Protein AF-G9MSU2-F1 (afdb_monomer)

Structure (mmCIF, N/CA/C/O backbone):
data_AF-G9MSU2-F1
#
_entry.id   AF-G9MSU2-F1
#
loop_
_atom_site.group_PDB
_atom_site.id
_atom_site.type_symbol
_atom_site.label_atom_id
_atom_site.label_alt_id
_atom_site.label_comp_id
_atom_site.label_asym_id
_atom_site.label_entity_id
_atom_site.label_seq_id
_atom_site.pdbx_PDB_ins_code
_atom_site.Cartn_x
_atom_site.Cartn_y
_atom_site.Cartn_z
_atom_site.occupancy
_atom_site.B_iso_or_equiv
_atom_site.auth_seq_id
_atom_site.auth_comp_id
_atom_site.auth_asym_id
_atom_site.auth_atom_id
_atom_site.pdbx_PDB_model_num
ATOM 1 N N . MET A 1 1 ? 0.524 -16.581 2.558 1.00 93.88 1 MET A N 1
ATOM 2 C CA . MET A 1 1 ? 0.307 -15.277 3.235 1.00 93.88 1 MET A CA 1
ATOM 3 C C . MET A 1 1 ? 0.057 -15.500 4.721 1.00 93.88 1 MET A C 1
ATOM 5 O O . MET A 1 1 ? -0.684 -16.411 5.063 1.00 93.88 1 MET A O 1
ATOM 9 N N . ARG A 1 2 ? 0.624 -14.668 5.600 1.00 96.62 2 ARG A N 1
ATOM 10 C CA . ARG A 1 2 ? 0.337 -14.683 7.043 1.00 96.62 2 ARG A CA 1
ATOM 11 C C . ARG A 1 2 ? -0.657 -13.582 7.403 1.00 96.62 2 ARG A C 1
ATOM 13 O O . ARG A 1 2 ? -0.527 -12.469 6.903 1.00 96.62 2 ARG A O 1
ATOM 20 N N . LEU A 1 3 ? -1.630 -13.883 8.259 1.00 97.94 3 LEU A N 1
ATOM 21 C CA . LEU A 1 3 ? -2.615 -12.918 8.754 1.00 97.94 3 LEU A CA 1
ATOM 22 C C . LEU A 1 3 ? -2.608 -12.861 10.277 1.00 97.94 3 LEU A C 1
ATOM 24 O O . LEU A 1 3 ? -2.359 -13.854 10.964 1.00 97.94 3 LEU A O 1
ATOM 28 N N . LEU A 1 4 ? -2.937 -11.687 10.798 1.00 97.56 4 LEU A N 1
ATOM 29 C CA . LEU A 1 4 ? -3.090 -11.410 12.213 1.00 97.56 4 LEU A CA 1
ATOM 30 C C . LEU A 1 4 ? -4.569 -11.459 12.605 1.00 97.56 4 LEU A C 1
ATOM 32 O O . LEU A 1 4 ? -5.415 -10.846 11.960 1.00 97.56 4 LEU A O 1
ATOM 36 N N . HIS A 1 5 ? -4.892 -12.146 13.696 1.00 97.69 5 HIS A N 1
ATOM 37 C CA . HIS A 1 5 ? -6.257 -12.189 14.203 1.00 97.69 5 HIS A CA 1
ATOM 38 C C . HIS A 1 5 ? -6.655 -10.827 14.802 1.00 97.69 5 HIS A C 1
ATOM 40 O O . HIS A 1 5 ? -5.945 -10.246 15.629 1.00 97.69 5 HIS A O 1
ATOM 46 N N . ALA A 1 6 ? -7.831 -10.320 14.430 1.00 97.38 6 ALA A N 1
ATOM 47 C CA . ALA A 1 6 ? -8.325 -9.009 14.840 1.00 97.38 6 ALA A CA 1
ATOM 48 C C . ALA A 1 6 ? -8.529 -8.904 16.367 1.00 97.38 6 ALA A C 1
ATOM 50 O O . ALA A 1 6 ? -8.045 -7.967 16.991 1.00 97.38 6 ALA A O 1
ATOM 51 N N . THR A 1 7 ? -9.095 -9.915 17.034 1.00 95.19 7 THR A N 1
ATOM 52 C CA . THR A 1 7 ? -9.328 -9.889 18.496 1.00 95.19 7 THR A CA 1
ATOM 53 C C . THR A 1 7 ? -8.291 -10.644 19.329 1.00 95.19 7 THR A C 1
ATOM 55 O O . THR A 1 7 ? -8.003 -10.237 20.452 1.00 95.19 7 THR A O 1
ATOM 58 N N . LYS A 1 8 ? -7.692 -11.717 18.801 1.00 94.25 8 LYS A N 1
ATOM 59 C CA . LYS A 1 8 ? -6.743 -12.566 19.546 1.00 94.25 8 LYS A CA 1
ATOM 60 C C . LYS A 1 8 ? -5.290 -12.192 19.257 1.00 94.25 8 LYS A C 1
ATOM 62 O O . LYS A 1 8 ? -4.968 -11.701 18.176 1.00 94.25 8 LYS A O 1
ATOM 67 N N . TRP A 1 9 ? -4.39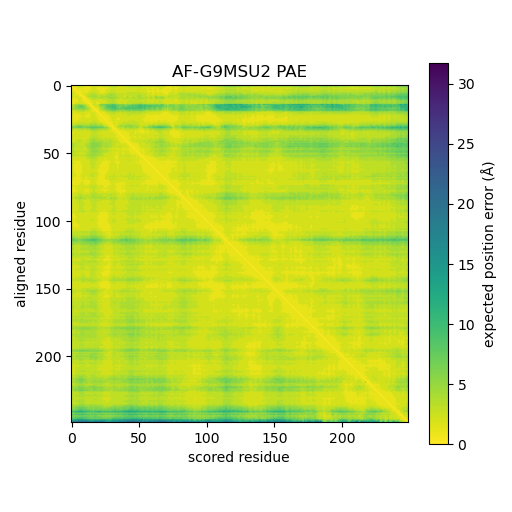3 -12.459 20.206 1.00 90.25 9 TRP A N 1
ATOM 68 C CA . TRP A 1 9 ? -2.945 -12.306 20.018 1.00 90.25 9 TRP A CA 1
ATOM 69 C C . TRP A 1 9 ? -2.359 -13.518 19.278 1.00 90.25 9 TRP A C 1
ATOM 71 O O . TRP A 1 9 ? -1.647 -14.338 19.850 1.00 90.25 9 TRP A O 1
ATOM 81 N N . HIS A 1 10 ? -2.749 -13.684 18.015 1.00 92.38 10 HIS A N 1
ATOM 82 C CA . HIS A 1 10 ? -2.465 -14.882 17.226 1.00 92.38 10 HIS A CA 1
ATOM 83 C C . HIS A 1 10 ? -2.285 -14.540 15.746 1.00 92.38 10 HIS A C 1
ATOM 85 O O . HIS A 1 10 ? -3.056 -13.749 15.205 1.00 92.38 10 HIS A O 1
ATOM 91 N N . MET A 1 11 ? -1.315 -15.178 15.092 1.00 95.62 11 MET A N 1
ATOM 92 C CA . MET A 1 11 ? -1.106 -15.125 13.643 1.00 95.62 11 MET A CA 1
ATOM 93 C C . MET A 1 11 ? -1.259 -16.523 13.044 1.00 95.62 11 MET A C 1
ATOM 95 O O . MET A 1 11 ? -0.917 -17.503 13.703 1.00 95.62 11 MET A O 1
ATOM 99 N N . ALA A 1 12 ? -1.748 -16.608 11.810 1.00 96.25 12 ALA A N 1
ATOM 100 C CA . ALA A 1 12 ? -1.865 -17.860 11.066 1.00 96.25 12 ALA A CA 1
ATOM 101 C C . ALA A 1 12 ? -1.337 -17.708 9.639 1.00 96.25 12 ALA A C 1
ATOM 103 O O . ALA A 1 12 ? -1.509 -16.655 9.020 1.00 96.25 12 ALA A O 1
ATOM 104 N N . ASP A 1 13 ? -0.731 -18.774 9.122 1.00 95.69 13 ASP A N 1
ATOM 105 C CA . ASP A 1 13 ? -0.289 -18.879 7.735 1.00 95.69 13 ASP A CA 1
ATOM 106 C C . ASP A 1 13 ? -1.365 -19.559 6.876 1.00 95.69 13 ASP A C 1
ATOM 108 O O . ASP A 1 13 ? -1.897 -20.613 7.222 1.00 95.69 13 ASP A O 1
ATOM 112 N N . PHE A 1 14 ? -1.651 -18.957 5.725 1.00 94.75 14 PHE A N 1
ATOM 113 C CA . PHE A 1 14 ? -2.580 -19.445 4.711 1.00 94.75 14 PHE A CA 1
ATOM 114 C C . PHE A 1 14 ? -1.805 -19.667 3.411 1.00 94.75 14 PHE A C 1
ATOM 116 O O . PHE A 1 14 ? -1.221 -18.733 2.851 1.00 94.75 14 PHE A O 1
ATOM 123 N N . LEU A 1 15 ? -1.741 -20.925 2.968 1.00 88.00 15 LEU A N 1
ATOM 124 C CA . LEU A 1 15 ? -0.830 -21.373 1.905 1.00 88.00 15 LEU A CA 1
ATOM 125 C C . LEU A 1 15 ? -1.350 -21.108 0.485 1.00 88.00 15 LEU A C 1
ATOM 127 O O . LEU A 1 15 ? -0.568 -21.139 -0.460 1.00 88.00 15 LEU A O 1
ATOM 131 N N . SER A 1 16 ? -2.647 -20.849 0.320 1.00 87.06 16 SER A N 1
ATOM 132 C CA . SER A 1 16 ? -3.253 -20.536 -0.976 1.00 87.06 16 SER A CA 1
ATOM 133 C C . SER A 1 16 ? -4.410 -19.552 -0.838 1.00 87.06 16 SER A C 1
ATOM 135 O O . SER A 1 16 ? -4.975 -19.378 0.246 1.00 87.06 16 SER A O 1
ATOM 137 N N . ASP A 1 17 ? -4.774 -18.922 -1.955 1.00 81.62 17 ASP A N 1
ATOM 138 C CA . ASP A 1 17 ? -5.901 -17.988 -2.015 1.00 81.62 17 ASP A CA 1
ATOM 139 C C . ASP A 1 17 ? -7.232 -18.689 -1.655 1.00 81.62 17 ASP A C 1
ATOM 141 O O . ASP A 1 17 ? -8.057 -18.098 -0.967 1.00 81.62 17 ASP A O 1
ATOM 145 N N . ASP A 1 18 ? -7.402 -19.974 -2.000 1.00 86.31 18 ASP A N 1
ATOM 146 C CA . ASP A 1 18 ? -8.634 -20.749 -1.742 1.00 86.31 18 ASP A CA 1
ATOM 147 C C . ASP A 1 18 ? -8.930 -20.988 -0.254 1.00 86.31 18 ASP A C 1
ATOM 149 O O . ASP A 1 18 ? -10.083 -21.157 0.140 1.00 86.31 18 ASP A O 1
ATOM 153 N N . VAL A 1 19 ? -7.889 -21.033 0.581 1.00 92.25 19 VAL A N 1
ATOM 154 C CA . VAL A 1 19 ? -8.021 -21.237 2.034 1.00 92.25 19 VAL A CA 1
ATOM 155 C C . VAL A 1 19 ? -7.856 -19.940 2.820 1.00 92.25 19 VAL A C 1
ATOM 157 O O . VAL A 1 19 ? -7.9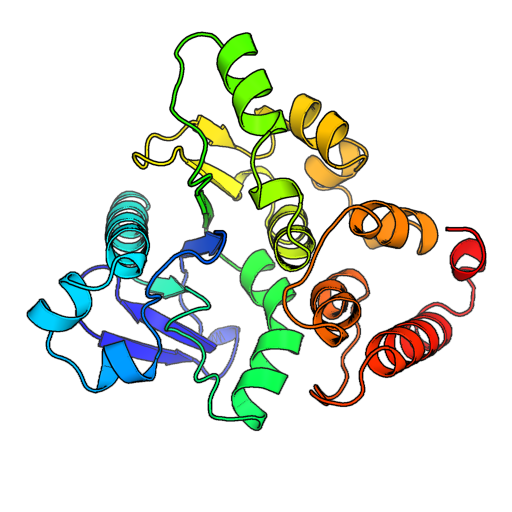63 -19.946 4.046 1.00 92.25 19 VAL A O 1
ATOM 160 N N . THR A 1 20 ? -7.568 -18.832 2.135 1.00 95.19 20 THR A N 1
ATOM 161 C CA . THR A 1 20 ? -7.378 -17.530 2.768 1.00 95.19 20 THR A CA 1
ATOM 162 C C . THR A 1 20 ? -8.749 -16.945 3.140 1.00 95.19 20 THR A C 1
ATOM 164 O O . THR A 1 20 ? -9.587 -16.748 2.259 1.00 95.19 20 THR A O 1
ATOM 167 N N . PRO A 1 21 ? -9.015 -16.656 4.428 1.00 97.38 21 PRO A N 1
ATOM 168 C CA . PRO A 1 21 ? -10.281 -16.068 4.861 1.00 97.38 21 PRO A CA 1
ATOM 169 C C . PRO A 1 21 ? -10.401 -14.622 4.372 1.00 97.38 21 PRO A C 1
ATOM 171 O O . PRO A 1 21 ? -9.421 -14.028 3.944 1.00 97.38 21 PRO A O 1
ATOM 174 N N . GLN A 1 22 ? -11.577 -14.004 4.491 1.00 97.88 22 GLN A N 1
ATOM 175 C CA . GLN A 1 22 ? -11.679 -12.557 4.283 1.00 97.88 22 GLN A CA 1
ATOM 176 C C . GLN A 1 22 ? -10.847 -11.799 5.329 1.00 97.88 22 GLN A C 1
ATOM 178 O O . GLN A 1 22 ? -10.867 -12.132 6.516 1.00 97.88 22 GLN A O 1
ATOM 183 N N . TYR A 1 23 ? -10.133 -10.765 4.884 1.00 98.69 23 TYR A N 1
ATOM 184 C CA . TYR A 1 23 ? -9.265 -9.949 5.731 1.00 98.69 23 TYR A CA 1
ATOM 185 C C . TYR A 1 23 ? -9.334 -8.468 5.364 1.00 98.69 23 TYR A C 1
ATOM 187 O O . TYR A 1 23 ? -9.590 -8.105 4.211 1.00 98.69 23 TYR A O 1
ATOM 195 N N . ALA A 1 24 ? -9.065 -7.615 6.352 1.00 98.81 24 ALA A N 1
ATOM 196 C CA . ALA A 1 24 ? -8.723 -6.217 6.118 1.00 98.81 24 ALA A CA 1
ATOM 197 C C . ALA A 1 24 ? -7.221 -6.093 5.837 1.00 98.81 24 ALA A C 1
ATOM 199 O O . ALA A 1 24 ? -6.419 -6.849 6.385 1.00 98.81 24 ALA A O 1
ATOM 200 N N . ILE A 1 25 ? -6.821 -5.132 5.014 1.00 98.81 25 ILE A N 1
ATOM 201 C CA . ILE A 1 25 ? -5.411 -4.841 4.748 1.00 98.81 25 ILE A CA 1
ATOM 202 C C . ILE A 1 25 ? -5.084 -3.398 5.131 1.00 98.81 25 ILE A C 1
ATOM 204 O O . ILE A 1 25 ? -5.838 -2.482 4.805 1.00 98.81 25 ILE A O 1
ATOM 208 N N . LEU A 1 26 ? -3.974 -3.191 5.844 1.00 98.75 26 LEU A N 1
ATOM 209 C CA . LEU A 1 26 ? -3.529 -1.863 6.265 1.00 98.75 26 LEU A CA 1
ATOM 210 C C . LEU A 1 26 ? -2.518 -1.287 5.274 1.00 98.75 26 LEU A C 1
ATOM 212 O O . LEU A 1 26 ? -1.386 -1.761 5.202 1.00 98.75 26 LEU A O 1
ATOM 216 N N . SER A 1 27 ? -2.887 -0.189 4.620 1.00 98.56 27 SER A N 1
ATOM 217 C CA . SER A 1 27 ? -1.958 0.653 3.869 1.00 98.56 27 SER A CA 1
ATOM 218 C C . SER A 1 27 ? -1.575 1.875 4.700 1.00 98.56 27 SER A C 1
ATOM 220 O O . SER A 1 27 ? -2.424 2.596 5.233 1.00 98.56 27 SER A O 1
ATOM 222 N N . HIS A 1 28 ? -0.276 2.114 4.845 1.00 97.44 28 HIS A N 1
ATOM 223 C CA . HIS A 1 28 ? 0.234 3.175 5.704 1.00 97.44 28 HIS A CA 1
ATOM 224 C C . HIS A 1 28 ? 1.679 3.530 5.344 1.00 97.44 28 HIS A C 1
ATOM 226 O O . HIS A 1 28 ? 2.371 2.793 4.644 1.00 97.44 28 HIS A O 1
ATOM 232 N N . THR A 1 29 ? 2.185 4.645 5.870 1.00 96.00 29 THR A N 1
ATOM 233 C CA . THR A 1 29 ? 3.616 4.960 5.767 1.00 96.00 29 THR A CA 1
ATOM 234 C C . THR A 1 29 ? 4.355 4.573 7.034 1.00 96.00 29 THR A C 1
ATOM 236 O O . THR A 1 29 ? 3.904 4.911 8.129 1.00 96.00 29 THR A O 1
ATOM 239 N N . TRP A 1 30 ? 5.498 3.900 6.893 1.00 93.06 30 TRP A N 1
ATOM 240 C CA . TRP A 1 30 ? 6.327 3.545 8.042 1.00 93.06 30 TRP A CA 1
ATOM 241 C C . TRP A 1 30 ? 6.798 4.804 8.781 1.00 93.06 30 TRP A C 1
ATOM 243 O O . TRP A 1 30 ? 7.213 5.794 8.163 1.00 93.06 30 TRP A O 1
ATOM 253 N N . GLY A 1 31 ? 6.703 4.745 10.103 1.00 89.81 31 GLY A N 1
ATOM 254 C CA . GLY A 1 31 ? 7.099 5.777 11.045 1.00 89.81 31 GLY A CA 1
ATOM 255 C C . GLY A 1 31 ? 8.213 5.290 11.964 1.00 89.81 31 GLY A C 1
ATOM 256 O O . GLY A 1 31 ? 9.075 4.502 11.574 1.00 89.81 31 GLY A O 1
ATOM 257 N N . LEU A 1 32 ? 8.212 5.806 13.190 1.00 87.94 32 LEU A N 1
ATOM 258 C CA . LEU A 1 32 ? 9.175 5.418 14.212 1.00 87.94 32 LEU A CA 1
ATOM 259 C C . LEU A 1 32 ? 8.756 4.099 14.863 1.00 87.94 32 LEU A C 1
ATOM 261 O O . LEU A 1 32 ? 7.578 3.898 15.145 1.00 87.94 32 LEU A O 1
ATOM 265 N N . ASP A 1 33 ? 9.745 3.247 15.130 1.00 93.12 33 ASP A N 1
ATOM 266 C CA . ASP A 1 33 ? 9.613 2.031 15.938 1.00 93.12 33 ASP A CA 1
ATOM 267 C C . ASP A 1 33 ? 8.441 1.122 15.518 1.00 93.12 33 ASP A C 1
ATOM 269 O O . ASP A 1 33 ? 7.466 0.904 16.242 1.00 93.12 33 ASP A O 1
ATOM 273 N N . GLU A 1 34 ? 8.531 0.620 14.284 1.00 95.62 34 GLU A N 1
ATOM 274 C CA . GLU A 1 34 ? 7.567 -0.321 13.719 1.00 95.62 34 GLU A CA 1
ATOM 275 C C . GLU A 1 34 ? 7.566 -1.661 14.451 1.00 95.62 34 GLU A C 1
ATOM 277 O O . GLU A 1 34 ? 8.612 -2.165 14.856 1.00 95.62 34 GLU A O 1
ATOM 282 N N . VAL A 1 35 ? 6.384 -2.268 14.571 1.00 96.75 35 VAL A N 1
ATOM 283 C CA . VAL A 1 35 ? 6.252 -3.635 15.083 1.00 96.75 35 VAL A CA 1
ATOM 284 C C . VAL A 1 35 ? 6.584 -4.614 13.967 1.00 96.75 35 VAL A C 1
ATOM 286 O O . VAL A 1 35 ? 5.862 -4.700 12.975 1.00 96.75 35 VAL A O 1
ATOM 289 N N . THR A 1 36 ? 7.677 -5.349 14.132 1.00 96.94 36 THR A N 1
ATOM 290 C CA . THR A 1 36 ? 8.099 -6.394 13.198 1.00 96.94 36 THR A CA 1
ATOM 291 C C . THR A 1 36 ? 7.423 -7.734 13.495 1.00 96.94 36 THR A C 1
ATOM 293 O O . THR A 1 36 ? 6.816 -7.927 14.551 1.00 96.94 36 THR A O 1
ATOM 296 N N . TYR A 1 37 ? 7.560 -8.698 12.581 1.00 96.44 37 TYR A N 1
ATOM 297 C CA . TYR A 1 37 ? 7.150 -10.085 12.826 1.00 96.44 37 TYR A CA 1
ATOM 298 C C . TYR A 1 37 ? 7.817 -10.666 14.088 1.00 96.44 37 TYR A C 1
ATOM 300 O O . TYR A 1 37 ? 7.151 -11.258 14.938 1.00 96.44 37 TYR A O 1
ATOM 308 N N . HIS A 1 38 ? 9.121 -10.422 14.257 1.00 96.12 38 HIS A N 1
ATOM 309 C CA . HIS A 1 38 ? 9.883 -10.893 15.417 1.00 96.12 38 HIS A CA 1
ATOM 310 C C . HIS A 1 38 ? 9.445 -10.222 16.716 1.00 96.12 38 HIS A C 1
ATOM 312 O O . HIS A 1 38 ? 9.331 -10.909 17.730 1.00 96.12 38 HIS A O 1
ATOM 318 N N . ASP A 1 39 ? 9.143 -8.920 16.690 1.00 95.69 39 ASP A N 1
ATOM 319 C CA . ASP A 1 39 ? 8.576 -8.229 17.855 1.00 95.69 39 ASP A CA 1
ATOM 320 C C . ASP A 1 39 ? 7.261 -8.890 18.275 1.00 95.69 39 ASP A C 1
ATOM 322 O O . ASP A 1 39 ? 7.087 -9.247 19.436 1.00 95.69 39 ASP A O 1
ATOM 326 N N . TRP A 1 40 ? 6.355 -9.120 17.319 1.00 93.88 40 TRP A N 1
ATOM 327 C CA . TRP A 1 40 ? 5.059 -9.737 17.598 1.00 93.88 40 TRP A CA 1
ATOM 328 C C . TRP A 1 40 ? 5.189 -11.141 18.195 1.00 93.88 40 TRP A C 1
ATOM 330 O O . TRP A 1 40 ? 4.389 -11.540 19.046 1.00 93.88 40 TRP A O 1
ATOM 340 N N . ARG A 1 41 ? 6.186 -11.910 17.736 1.00 93.31 41 ARG A N 1
ATOM 341 C CA . ARG A 1 41 ? 6.355 -13.303 18.145 1.00 93.31 41 ARG A CA 1
ATOM 342 C C . ARG A 1 41 ? 7.086 -13.470 19.471 1.00 93.31 41 ARG A C 1
ATOM 344 O O . ARG A 1 41 ? 6.768 -14.421 20.191 1.00 93.31 41 ARG A O 1
ATOM 351 N N . ASN A 1 42 ? 8.041 -12.590 19.764 1.00 94.38 42 ASN A N 1
ATOM 352 C CA . ASN A 1 42 ? 8.992 -12.767 20.862 1.00 94.38 42 ASN A CA 1
ATOM 353 C C . ASN A 1 42 ? 8.735 -11.839 22.055 1.00 94.38 42 ASN A C 1
ATOM 355 O O . ASN A 1 42 ? 9.207 -12.136 23.151 1.00 94.38 42 ASN A O 1
ATOM 359 N N . LEU A 1 43 ? 8.004 -10.738 21.870 1.00 93.81 43 LEU A N 1
ATOM 360 C CA . LEU A 1 43 ? 7.707 -9.790 22.940 1.00 93.81 43 LEU A CA 1
ATOM 361 C C . LEU A 1 43 ? 6.331 -10.041 23.564 1.00 93.81 43 LEU A C 1
ATOM 363 O O . LEU A 1 43 ? 5.425 -10.611 22.948 1.00 93.81 43 LEU A O 1
ATOM 367 N N . SER A 1 44 ? 6.161 -9.583 24.806 1.00 93.12 44 SER A N 1
ATOM 368 C CA . SER A 1 44 ? 4.848 -9.577 25.446 1.00 93.12 44 SER A CA 1
ATOM 369 C C . SER A 1 44 ? 3.940 -8.517 24.813 1.00 93.12 44 SER A C 1
ATOM 371 O O . SER A 1 44 ? 4.409 -7.538 24.228 1.00 93.12 44 SER A O 1
ATOM 373 N N . PHE A 1 45 ? 2.621 -8.663 24.978 1.00 90.56 45 PHE A N 1
ATOM 374 C CA . PHE A 1 45 ? 1.666 -7.640 24.534 1.00 90.56 45 PHE A CA 1
ATOM 375 C C . PHE A 1 45 ? 2.003 -6.249 25.091 1.00 90.56 45 PHE A C 1
ATOM 377 O O . PHE A 1 45 ? 1.917 -5.254 24.371 1.00 90.56 45 PHE A O 1
ATOM 384 N N . SER A 1 46 ? 2.404 -6.187 26.364 1.00 93.38 46 SER A N 1
ATOM 385 C CA . SER A 1 46 ? 2.767 -4.943 27.041 1.00 93.38 46 SER A CA 1
ATOM 386 C C . SER A 1 46 ? 3.962 -4.263 26.378 1.00 93.38 46 SER A C 1
ATOM 388 O O . SER A 1 46 ? 3.916 -3.055 26.170 1.00 93.38 46 SER A O 1
ATOM 390 N N . ASP A 1 47 ? 4.980 -5.030 25.984 1.00 94.56 47 ASP A N 1
ATOM 391 C CA . ASP A 1 47 ? 6.186 -4.498 25.341 1.00 94.56 47 ASP A CA 1
ATOM 392 C C . ASP A 1 47 ? 5.903 -4.043 23.906 1.00 94.56 47 ASP A C 1
ATOM 394 O O . ASP A 1 47 ? 6.290 -2.943 23.515 1.00 94.56 47 ASP A O 1
ATOM 398 N N . VAL A 1 48 ? 5.154 -4.836 23.127 1.00 93.06 48 VAL A N 1
ATOM 399 C CA . VAL A 1 48 ? 4.764 -4.443 21.761 1.00 93.06 48 VAL A CA 1
ATOM 400 C C . VAL A 1 48 ? 3.926 -3.167 21.778 1.00 93.06 48 VAL A C 1
ATOM 402 O O . VAL A 1 48 ? 4.075 -2.323 20.898 1.00 93.06 48 VAL A O 1
ATOM 405 N N . LYS A 1 49 ? 3.070 -2.982 22.789 1.00 93.75 49 LYS A N 1
ATOM 406 C CA . LYS A 1 49 ? 2.241 -1.778 22.942 1.00 93.75 49 LYS A CA 1
ATOM 407 C C . LYS A 1 49 ? 3.055 -0.502 23.197 1.00 93.75 49 LYS A C 1
ATOM 409 O O . LYS A 1 49 ? 2.549 0.580 22.912 1.00 93.75 49 LYS A O 1
ATOM 414 N N . LEU A 1 50 ? 4.288 -0.608 23.698 1.00 94.69 50 LEU A N 1
ATOM 415 C CA . LEU A 1 50 ? 5.178 0.546 23.877 1.00 94.69 50 LEU A CA 1
ATOM 416 C C . LEU A 1 50 ? 5.754 1.055 22.551 1.00 94.69 50 LEU A C 1
ATOM 418 O O . LEU A 1 50 ? 6.144 2.219 22.468 1.00 94.69 50 LEU A O 1
ATOM 422 N N . LYS A 1 51 ? 5.782 0.213 21.512 1.00 96.19 51 LYS A N 1
ATOM 423 C CA . LYS A 1 51 ? 6.291 0.588 20.192 1.00 96.19 51 LYS A CA 1
ATOM 424 C C . LYS A 1 51 ? 5.315 1.527 19.491 1.00 96.19 51 LYS A C 1
ATOM 426 O O . LYS A 1 51 ? 4.121 1.232 19.385 1.00 96.19 51 LYS A O 1
ATOM 431 N N . ALA A 1 52 ? 5.815 2.636 18.950 1.00 92.56 52 ALA A N 1
ATOM 432 C CA . ALA A 1 52 ? 4.965 3.663 18.341 1.00 92.56 52 ALA A CA 1
ATOM 433 C C . ALA A 1 52 ? 4.152 3.132 17.140 1.00 92.56 52 ALA A C 1
ATOM 435 O O . ALA A 1 52 ? 2.982 3.489 16.974 1.00 92.56 52 ALA A O 1
ATOM 436 N N . GLY A 1 53 ? 4.715 2.206 16.353 1.00 93.81 53 GLY A N 1
ATOM 437 C CA . GLY A 1 53 ? 4.012 1.554 15.245 1.00 93.81 53 GLY A CA 1
ATOM 438 C C . GLY A 1 53 ? 2.856 0.633 15.663 1.00 93.81 53 GLY A C 1
ATOM 439 O O . GLY A 1 53 ? 2.046 0.256 14.817 1.00 93.81 53 GLY A O 1
ATOM 440 N N . CYS A 1 54 ? 2.725 0.282 16.947 1.00 95.44 54 CYS A N 1
ATOM 441 C CA . CYS A 1 54 ? 1.668 -0.615 17.423 1.00 95.44 54 CYS A CA 1
ATOM 442 C C . CYS A 1 54 ? 0.276 0.029 17.354 1.00 95.44 54 CYS A C 1
ATOM 444 O O . CYS A 1 54 ? -0.704 -0.650 17.042 1.00 95.44 54 CYS A O 1
ATOM 446 N N . ALA A 1 55 ? 0.179 1.347 17.567 1.00 94.44 55 ALA A N 1
ATOM 447 C CA . ALA A 1 55 ? -1.098 2.059 17.636 1.00 94.44 55 ALA A CA 1
ATOM 448 C C . ALA A 1 55 ? -1.965 1.860 16.377 1.00 94.44 55 ALA A C 1
ATOM 450 O O . ALA A 1 55 ? -3.141 1.517 16.482 1.00 94.44 55 ALA A O 1
ATOM 451 N N . LYS A 1 56 ? -1.375 1.984 15.182 1.00 95.25 56 LYS A N 1
ATOM 452 C CA . LYS A 1 56 ? -2.078 1.743 13.907 1.00 95.25 56 LYS A CA 1
ATOM 453 C C . LYS A 1 56 ? -2.461 0.275 13.698 1.00 95.25 56 LYS A C 1
ATOM 455 O O . LYS A 1 56 ? -3.492 0.012 13.094 1.00 95.25 56 LYS A O 1
ATOM 460 N N . ILE A 1 57 ? -1.684 -0.683 14.211 1.00 96.75 57 ILE A N 1
ATOM 461 C CA . ILE A 1 57 ? -2.036 -2.107 14.110 1.00 96.75 57 ILE A CA 1
ATOM 462 C C . ILE A 1 57 ? -3.262 -2.385 14.979 1.00 96.75 57 ILE A C 1
ATOM 464 O O . ILE A 1 57 ? -4.206 -3.021 14.521 1.00 96.75 57 ILE A O 1
ATOM 468 N N . LEU A 1 58 ? -3.278 -1.883 16.218 1.00 96.69 58 LEU A N 1
ATOM 469 C CA . LEU A 1 58 ? -4.417 -2.054 17.123 1.00 96.69 58 LEU A CA 1
ATOM 470 C C . LEU A 1 58 ? -5.682 -1.388 16.580 1.00 96.69 58 LEU A C 1
ATOM 472 O O . LEU A 1 58 ? -6.738 -2.013 16.585 1.00 96.69 58 LEU A O 1
ATOM 476 N N . ALA A 1 59 ? -5.568 -0.172 16.054 1.00 97.31 59 ALA A N 1
ATOM 477 C CA . ALA A 1 59 ? -6.705 0.529 15.476 1.00 97.31 59 ALA A CA 1
ATOM 478 C C . ALA A 1 59 ? -7.203 -0.123 14.169 1.00 97.31 59 ALA A C 1
ATOM 480 O O . ALA A 1 59 ? -8.411 -0.227 13.970 1.00 97.31 59 ALA A O 1
ATOM 481 N N . CYS A 1 60 ? -6.310 -0.676 13.335 1.00 98.12 60 CYS A N 1
ATOM 482 C CA . CYS A 1 60 ? -6.699 -1.486 12.173 1.00 98.12 60 CYS A CA 1
ATOM 483 C C . CYS A 1 60 ? -7.462 -2.745 12.593 1.00 98.12 60 CYS A C 1
ATOM 485 O O . CYS A 1 60 ? -8.509 -3.053 12.031 1.00 98.12 60 CYS A O 1
ATOM 487 N N . ARG A 1 61 ? -6.977 -3.449 13.623 1.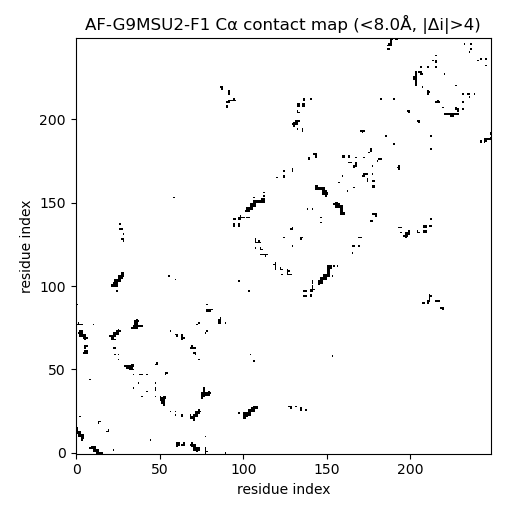00 98.06 61 ARG A N 1
ATOM 488 C CA . ARG A 1 61 ? -7.662 -4.618 14.190 1.00 98.06 61 ARG A CA 1
ATOM 489 C C . ARG A 1 61 ? -9.044 -4.257 14.724 1.00 98.06 61 ARG A C 1
ATOM 491 O O . ARG A 1 61 ? -9.997 -4.977 14.458 1.00 98.06 61 ARG A O 1
ATOM 498 N N . GLU A 1 62 ? -9.162 -3.147 15.446 1.00 98.25 62 GLU A N 1
ATOM 499 C CA . GLU A 1 62 ? -10.444 -2.661 15.960 1.00 98.25 62 GLU A CA 1
ATOM 500 C C . GLU A 1 62 ? -11.413 -2.308 14.824 1.00 98.25 62 GLU A C 1
ATOM 502 O O . GLU A 1 62 ? -12.582 -2.696 14.861 1.00 98.25 62 GLU A O 1
ATOM 507 N N . GLN A 1 63 ? -10.925 -1.628 13.783 1.00 98.56 63 GLN A N 1
ATOM 508 C CA . GLN A 1 63 ? -11.733 -1.306 12.613 1.00 98.56 63 GLN A CA 1
ATOM 509 C C . GLN A 1 63 ? -12.162 -2.565 11.850 1.00 98.56 63 GLN A C 1
ATOM 511 O O . GLN A 1 63 ? -13.325 -2.669 11.479 1.00 98.56 63 GLN A O 1
ATOM 516 N N . ALA A 1 64 ? -11.279 -3.551 11.687 1.00 98.44 64 ALA A N 1
ATOM 517 C CA . ALA A 1 64 ? -11.620 -4.825 11.059 1.00 98.44 64 ALA A CA 1
ATOM 518 C C . ALA A 1 64 ? -12.745 -5.556 11.810 1.00 98.44 64 ALA A C 1
ATOM 520 O O . ALA A 1 64 ? -13.664 -6.062 11.175 1.00 98.44 64 ALA A O 1
ATOM 521 N N . VAL A 1 65 ? -12.742 -5.535 13.151 1.00 98.56 65 VAL A N 1
ATOM 522 C CA . VAL A 1 65 ? -13.854 -6.083 13.950 1.00 98.56 65 VAL A CA 1
ATOM 523 C C . VAL A 1 65 ? -15.162 -5.342 13.665 1.00 98.56 65 VAL A C 1
ATOM 525 O O . VAL A 1 65 ? -16.197 -5.989 13.508 1.00 98.56 65 VAL A O 1
ATOM 528 N N . ARG A 1 66 ? -15.132 -4.003 13.566 1.00 98.31 66 ARG A N 1
ATOM 529 C CA . ARG A 1 66 ? -16.316 -3.203 13.194 1.00 98.31 66 ARG A CA 1
ATOM 530 C C . ARG A 1 66 ? -16.831 -3.534 11.793 1.00 98.31 66 ARG A C 1
ATOM 532 O O . ARG A 1 66 ? -18.039 -3.510 11.581 1.00 98.31 66 ARG A O 1
ATOM 539 N N . ASP A 1 67 ? -15.930 -3.884 10.882 1.00 98.00 67 ASP A N 1
ATOM 540 C CA . ASP A 1 67 ? -16.248 -4.284 9.510 1.00 98.00 67 ASP A CA 1
ATOM 541 C C . ASP A 1 67 ? -16.660 -5.772 9.402 1.00 98.00 67 ASP A C 1
ATOM 543 O O . ASP A 1 67 ? -16.929 -6.261 8.307 1.00 98.00 67 ASP A O 1
ATOM 547 N N . GLY A 1 68 ? -16.727 -6.506 10.523 1.00 98.31 68 GLY A N 1
ATOM 548 C CA . GLY A 1 68 ? -17.121 -7.919 10.559 1.00 98.31 68 GLY A CA 1
ATOM 549 C C . GLY A 1 68 ? -16.023 -8.898 10.129 1.00 98.31 68 GLY A C 1
ATOM 550 O O . GLY A 1 68 ? -16.327 -10.024 9.741 1.00 98.31 68 GLY A O 1
ATOM 551 N N . LEU A 1 69 ? -14.755 -8.486 10.186 1.00 98.56 69 LEU A N 1
ATOM 552 C CA . LEU A 1 69 ? -13.598 -9.260 9.737 1.00 98.56 69 LEU A CA 1
ATOM 553 C C . LEU A 1 69 ? -12.777 -9.782 10.922 1.00 98.56 69 LEU A C 1
ATOM 555 O O . LEU A 1 69 ? -12.457 -9.060 11.868 1.00 98.56 69 LEU A O 1
ATOM 559 N N . GLU A 1 70 ? -12.380 -11.051 10.848 1.00 98.31 70 GLU A N 1
ATOM 560 C CA . GLU A 1 70 ? -11.584 -11.704 11.897 1.00 98.31 70 GLU A CA 1
ATOM 561 C C . GLU A 1 70 ? -10.074 -11.580 11.688 1.00 98.31 70 GLU A C 1
ATOM 563 O O . GLU A 1 70 ? -9.304 -11.811 12.625 1.00 98.31 70 GLU A O 1
ATOM 568 N N . TRP A 1 71 ? -9.648 -11.203 10.483 1.00 98.62 71 TRP A N 1
ATOM 569 C CA . TRP A 1 71 ? -8.252 -11.213 10.068 1.00 98.62 71 TRP A CA 1
ATOM 570 C C . TRP A 1 71 ? -7.824 -9.868 9.496 1.00 98.62 71 TRP A C 1
ATOM 572 O O . TRP A 1 71 ? -8.580 -9.205 8.784 1.00 98.62 71 TRP A O 1
ATOM 582 N N . VAL A 1 72 ? -6.586 -9.485 9.792 1.00 98.56 72 VAL A N 1
ATOM 583 C CA . VAL A 1 72 ? -5.932 -8.307 9.231 1.00 98.56 72 VAL A CA 1
ATOM 584 C C . VAL A 1 72 ? -4.563 -8.666 8.675 1.00 98.56 72 VAL A C 1
ATOM 586 O O . VAL A 1 72 ? -3.868 -9.530 9.212 1.00 98.56 72 VAL A O 1
ATOM 589 N N . TRP A 1 73 ? 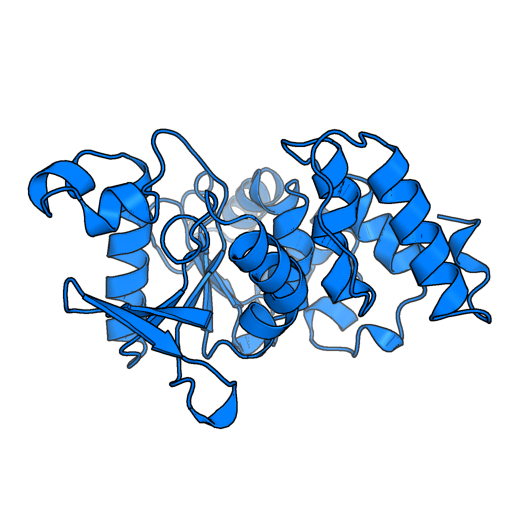-4.155 -7.971 7.623 1.00 98.56 73 TRP A N 1
ATOM 590 C CA . TRP A 1 73 ? -2.802 -8.023 7.091 1.00 98.56 73 TRP A CA 1
ATOM 591 C C . TRP A 1 73 ? -2.114 -6.672 7.274 1.00 98.56 73 TRP A C 1
ATOM 593 O O . TRP A 1 73 ? -2.670 -5.626 6.936 1.00 98.56 73 TRP A O 1
ATOM 603 N N . VAL A 1 74 ? -0.887 -6.704 7.793 1.00 98.00 74 VAL A N 1
ATOM 604 C CA . VAL A 1 74 ? -0.021 -5.531 7.953 1.00 98.00 74 VAL A CA 1
ATOM 605 C C . VAL A 1 74 ? 1.402 -5.919 7.569 1.00 98.00 74 VAL A C 1
ATOM 607 O O . VAL A 1 74 ? 1.983 -6.803 8.196 1.00 98.00 74 VAL A O 1
ATOM 610 N N . ASP A 1 75 ? 1.991 -5.250 6.580 1.00 96.38 75 ASP A N 1
ATOM 611 C CA . ASP A 1 75 ? 3.298 -5.609 6.007 1.00 96.38 75 ASP A CA 1
ATOM 612 C C . ASP A 1 75 ? 4.445 -5.619 7.038 1.00 96.38 75 ASP A C 1
ATOM 614 O O . ASP A 1 75 ? 5.437 -6.334 6.879 1.00 96.38 75 ASP A O 1
ATOM 618 N N . THR A 1 76 ? 4.344 -4.812 8.098 1.00 96.12 76 THR A N 1
ATOM 619 C CA . THR A 1 76 ? 5.379 -4.697 9.130 1.00 96.12 76 THR A CA 1
ATOM 620 C C . THR A 1 76 ? 5.500 -5.951 9.982 1.00 96.12 76 THR A C 1
ATOM 622 O O . THR A 1 76 ? 6.625 -6.393 10.221 1.00 96.12 76 THR A O 1
ATOM 625 N N . CYS A 1 77 ? 4.378 -6.570 10.358 1.00 96.50 77 CYS A N 1
ATOM 626 C CA . CYS A 1 77 ? 4.359 -7.727 11.252 1.00 96.50 77 CYS A CA 1
ATOM 627 C C . CYS A 1 77 ? 3.889 -9.040 10.606 1.00 96.50 77 CYS A C 1
ATOM 629 O O . CYS A 1 77 ? 4.147 -10.104 11.162 1.00 96.50 77 CYS A O 1
ATOM 631 N N . CYS A 1 78 ? 3.243 -8.996 9.438 1.00 97.69 78 CYS A N 1
ATOM 632 C CA . CYS A 1 78 ? 2.794 -10.191 8.714 1.00 97.69 78 CYS A CA 1
ATOM 633 C C . CYS A 1 78 ? 3.845 -10.743 7.740 1.00 97.69 78 CYS A C 1
ATOM 635 O O . CYS A 1 78 ? 3.649 -11.828 7.210 1.00 97.69 78 CYS A O 1
ATOM 637 N N . ILE A 1 79 ? 4.949 -10.028 7.506 1.00 97.06 79 ILE A N 1
ATOM 638 C CA . ILE A 1 79 ? 6.066 -10.505 6.682 1.00 97.06 79 ILE A CA 1
ATOM 639 C C . ILE A 1 79 ? 7.293 -10.676 7.578 1.00 97.06 79 ILE A C 1
ATOM 641 O O . ILE A 1 79 ? 7.754 -9.713 8.201 1.00 97.06 79 ILE A O 1
ATOM 645 N N . ASP A 1 80 ? 7.869 -11.874 7.600 1.00 95.88 80 ASP A N 1
ATOM 646 C CA . ASP A 1 80 ? 9.209 -12.088 8.134 1.00 95.88 80 ASP A CA 1
ATOM 647 C C . ASP A 1 80 ? 10.254 -11.558 7.148 1.00 95.88 80 ASP A C 1
ATOM 649 O O . ASP A 1 80 ? 10.780 -12.262 6.286 1.00 95.88 80 ASP A O 1
ATOM 653 N N . LYS A 1 81 ? 10.591 -10.280 7.313 1.00 92.94 81 LYS A N 1
ATOM 654 C CA . LYS A 1 81 ? 11.595 -9.587 6.495 1.00 92.94 81 LYS A CA 1
ATOM 655 C C . LYS A 1 81 ? 13.021 -10.127 6.688 1.00 92.94 81 LYS A C 1
ATOM 657 O O . LYS A 1 81 ? 13.910 -9.714 5.946 1.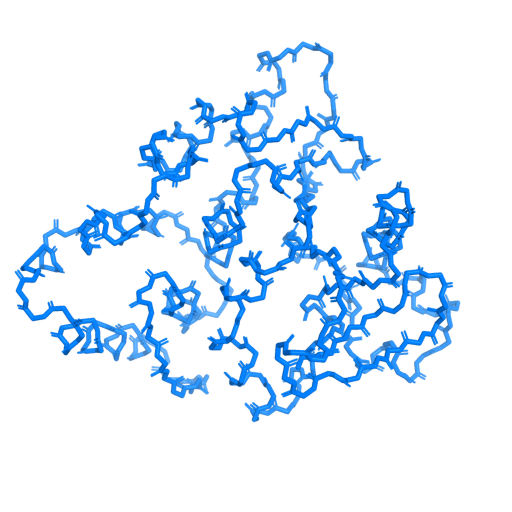00 92.94 81 LYS A O 1
ATOM 662 N N . SER A 1 82 ? 13.258 -11.015 7.662 1.00 93.06 82 SER A N 1
ATOM 663 C CA . SER A 1 82 ? 14.548 -11.702 7.829 1.00 93.06 82 SER A CA 1
ATOM 664 C C . SER A 1 82 ? 14.690 -12.932 6.925 1.00 93.06 82 SER A C 1
ATOM 666 O O . SER A 1 82 ? 15.810 -13.328 6.603 1.00 93.06 82 SER A O 1
ATOM 668 N N . SER A 1 83 ? 13.570 -13.494 6.457 1.00 94.50 83 SER A N 1
ATOM 669 C CA . SER A 1 83 ? 13.539 -14.592 5.495 1.00 94.50 83 SER A CA 1
ATOM 670 C C . SER A 1 83 ? 13.516 -14.034 4.073 1.00 94.50 83 SER A C 1
ATOM 672 O O . SER A 1 83 ? 12.515 -13.485 3.616 1.00 94.50 83 SER A O 1
ATOM 674 N N . SER A 1 84 ? 14.622 -14.180 3.338 1.00 91.88 84 SER A N 1
ATOM 675 C CA . SER A 1 84 ? 14.713 -13.708 1.947 1.00 91.88 84 SER A CA 1
ATOM 676 C C . SER A 1 84 ? 13.702 -14.395 1.024 1.00 91.88 84 SER A C 1
ATOM 678 O O . SER A 1 84 ? 13.173 -13.756 0.113 1.00 91.88 84 SER A O 1
ATOM 680 N N . ALA A 1 85 ? 13.406 -15.673 1.282 1.00 93.44 85 ALA A N 1
ATOM 681 C CA . ALA A 1 85 ? 12.393 -16.431 0.558 1.00 93.44 85 ALA A CA 1
ATOM 682 C C . ALA A 1 85 ? 10.990 -15.851 0.799 1.00 93.44 85 ALA A C 1
ATOM 684 O O . ALA A 1 85 ? 10.297 -15.527 -0.164 1.00 93.44 85 ALA A O 1
ATOM 685 N N . GLU A 1 86 ? 10.613 -15.636 2.065 1.00 94.50 86 GLU A N 1
ATOM 686 C CA . GLU A 1 86 ? 9.302 -15.070 2.412 1.00 94.50 86 GLU A CA 1
ATOM 687 C C . GLU A 1 86 ? 9.160 -13.634 1.895 1.00 94.50 86 GLU A C 1
ATOM 689 O O . GLU A 1 86 ? 8.137 -13.285 1.312 1.00 94.50 86 GLU A O 1
ATOM 694 N N . LEU A 1 87 ? 10.201 -12.809 2.031 1.00 94.25 87 LEU A N 1
ATOM 695 C CA . LEU A 1 87 ? 10.199 -11.437 1.525 1.00 94.25 87 LEU A CA 1
ATOM 696 C C . LEU A 1 87 ? 10.009 -11.384 0.001 1.00 94.25 87 LEU A C 1
ATOM 698 O O . LEU A 1 87 ? 9.253 -10.551 -0.499 1.00 94.25 87 LEU A O 1
ATOM 702 N N . THR A 1 88 ? 10.670 -12.284 -0.732 1.00 95.00 88 THR A N 1
ATOM 703 C CA . THR A 1 88 ? 10.542 -12.390 -2.194 1.00 95.00 88 THR A CA 1
ATOM 704 C C . THR A 1 88 ? 9.132 -12.820 -2.597 1.00 95.00 88 THR A C 1
ATOM 706 O O . THR A 1 88 ? 8.546 -12.225 -3.503 1.00 95.00 88 THR A O 1
ATOM 709 N N . GLU A 1 89 ? 8.568 -13.830 -1.930 1.00 94.56 89 GLU A N 1
ATOM 710 C CA . GLU A 1 89 ? 7.191 -14.276 -2.175 1.00 94.56 89 GLU A CA 1
ATOM 711 C C . GLU A 1 89 ? 6.183 -13.161 -1.869 1.00 94.56 89 GLU A C 1
ATOM 713 O O . GLU A 1 89 ? 5.265 -12.913 -2.658 1.00 94.56 89 GLU A O 1
ATOM 718 N N . ALA A 1 90 ? 6.386 -12.457 -0.752 1.00 95.38 90 ALA A N 1
ATOM 719 C CA . ALA A 1 90 ? 5.509 -11.393 -0.306 1.00 95.38 90 ALA A CA 1
ATOM 720 C C . ALA A 1 90 ? 5.478 -10.229 -1.290 1.00 95.38 90 ALA A C 1
ATOM 722 O O . ALA A 1 90 ? 4.401 -9.854 -1.741 1.00 95.38 90 ALA A O 1
ATOM 723 N N . ILE A 1 91 ? 6.637 -9.702 -1.688 1.00 95.81 91 ILE A N 1
ATOM 724 C CA . ILE A 1 91 ? 6.710 -8.570 -2.620 1.00 95.81 91 ILE A CA 1
ATOM 725 C C . ILE A 1 91 ? 6.074 -8.916 -3.979 1.00 95.81 91 ILE A C 1
ATOM 727 O O . ILE A 1 91 ? 5.305 -8.109 -4.499 1.00 95.81 91 ILE A O 1
ATOM 731 N N . ASN A 1 92 ? 6.312 -10.119 -4.522 1.00 96.88 92 ASN A N 1
ATOM 732 C CA . ASN A 1 92 ? 5.654 -10.566 -5.762 1.00 96.88 92 ASN A CA 1
ATOM 733 C 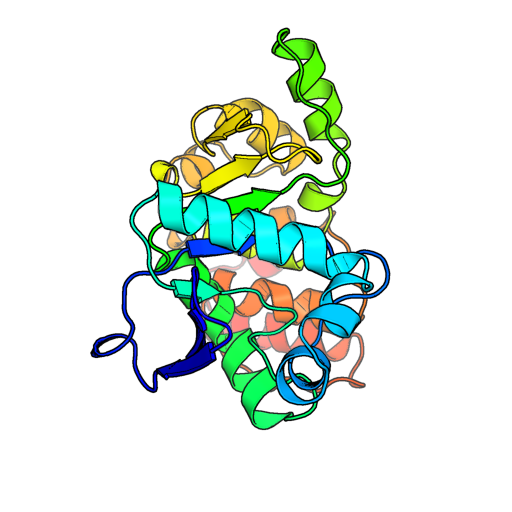C . ASN A 1 92 ? 4.131 -10.752 -5.594 1.00 96.88 92 ASN A C 1
ATOM 735 O O . ASN A 1 92 ? 3.383 -10.692 -6.565 1.00 96.88 92 ASN A O 1
ATOM 739 N N . SER A 1 93 ? 3.646 -10.964 -4.367 1.00 95.94 93 SER A N 1
ATOM 740 C CA . SER A 1 93 ? 2.226 -11.210 -4.085 1.00 95.94 93 SER A CA 1
ATOM 741 C C . SER A 1 93 ? 1.455 -9.990 -3.575 1.00 95.94 93 SER A C 1
ATOM 743 O O . SER A 1 93 ? 0.223 -10.025 -3.583 1.00 95.94 93 SER A O 1
ATOM 745 N N . MET A 1 94 ? 2.131 -8.917 -3.152 1.00 96.31 94 MET A N 1
ATOM 746 C CA . MET A 1 94 ? 1.513 -7.777 -2.459 1.00 96.31 94 MET A CA 1
ATOM 747 C C . MET A 1 94 ? 0.353 -7.162 -3.241 1.00 96.31 94 MET A C 1
ATOM 749 O O . MET A 1 94 ? -0.722 -6.980 -2.676 1.00 96.31 94 MET A O 1
ATOM 753 N N . PHE A 1 95 ? 0.517 -6.905 -4.541 1.00 97.81 95 PHE A N 1
ATOM 754 C CA . PHE A 1 95 ? -0.556 -6.327 -5.357 1.00 97.81 95 PHE A CA 1
ATOM 755 C C . PHE A 1 95 ? -1.815 -7.200 -5.334 1.00 97.81 95 PHE A C 1
ATOM 757 O O . PHE A 1 95 ? -2.921 -6.704 -5.128 1.00 97.81 95 PHE A O 1
ATOM 764 N N . ARG A 1 96 ? -1.653 -8.520 -5.481 1.00 97.06 96 ARG A N 1
ATOM 765 C CA . ARG A 1 96 ? -2.760 -9.479 -5.383 1.00 97.06 96 ARG A CA 1
ATOM 766 C C . ARG A 1 96 ? -3.378 -9.477 -3.985 1.00 97.06 96 ARG A C 1
ATOM 768 O O . ARG A 1 96 ? -4.600 -9.496 -3.879 1.00 97.06 96 ARG A O 1
ATOM 775 N N . TRP A 1 97 ? -2.574 -9.405 -2.926 1.00 97.88 97 TRP A N 1
ATOM 776 C CA . TRP A 1 97 ? -3.086 -9.330 -1.554 1.00 97.88 97 TRP A CA 1
ATOM 777 C C . TRP A 1 97 ? -3.883 -8.045 -1.295 1.00 97.88 97 TRP A C 1
ATOM 779 O O . TRP A 1 97 ? -4.931 -8.100 -0.657 1.00 97.88 97 TRP A O 1
ATOM 789 N N . TYR A 1 98 ? -3.470 -6.903 -1.846 1.00 98.44 98 TYR A N 1
ATOM 790 C CA . TYR A 1 98 ? -4.271 -5.676 -1.794 1.00 98.44 98 TYR A CA 1
ATOM 791 C C . TYR A 1 98 ? -5.552 -5.777 -2.625 1.00 98.44 98 TYR A C 1
ATOM 793 O O . TYR A 1 98 ? -6.614 -5.351 -2.173 1.00 98.44 98 TYR A O 1
ATOM 801 N N . LYS A 1 99 ? -5.480 -6.382 -3.813 1.00 97.69 99 LYS A N 1
ATOM 802 C CA . LYS A 1 99 ? -6.639 -6.598 -4.690 1.00 97.69 99 LYS A CA 1
ATOM 803 C C . LYS A 1 99 ? -7.698 -7.513 -4.061 1.00 97.69 99 LYS A C 1
ATOM 805 O O . LYS A 1 99 ? -8.891 -7.246 -4.199 1.00 97.69 99 LYS A O 1
ATOM 810 N N . ASN A 1 100 ? -7.265 -8.574 -3.379 1.00 97.31 100 ASN A N 1
ATOM 811 C CA . ASN A 1 100 ? -8.139 -9.608 -2.818 1.00 97.31 100 ASN A CA 1
ATOM 812 C C . ASN A 1 100 ? -8.660 -9.285 -1.410 1.00 97.31 100 ASN A C 1
ATOM 814 O O . ASN A 1 100 ? -9.560 -9.973 -0.930 1.00 97.31 100 ASN A O 1
ATOM 818 N N . ALA A 1 101 ? -8.141 -8.242 -0.756 1.00 98.25 101 ALA A N 1
ATOM 819 C CA . ALA A 1 101 ? -8.628 -7.823 0.551 1.00 98.25 101 ALA A CA 1
ATOM 820 C C . ALA A 1 101 ? -10.133 -7.488 0.516 1.00 98.25 101 ALA A C 1
ATOM 822 O O . ALA A 1 101 ? -10.674 -6.991 -0.481 1.00 98.25 101 ALA A O 1
ATOM 823 N N . ALA A 1 102 ? -10.823 -7.742 1.629 1.00 98.44 102 ALA A N 1
ATOM 824 C CA . ALA A 1 102 ? -12.222 -7.352 1.786 1.00 98.44 102 ALA A CA 1
ATOM 825 C C . ALA A 1 102 ? -12.357 -5.824 1.885 1.00 98.44 102 ALA A C 1
ATOM 827 O O . ALA A 1 102 ? -13.272 -5.245 1.304 1.00 98.44 102 ALA A O 1
ATOM 828 N N . VAL A 1 103 ? -11.399 -5.182 2.560 1.00 98.75 103 VAL A N 1
ATOM 829 C CA . VAL A 1 103 ? -11.273 -3.728 2.700 1.00 98.75 103 VAL A CA 1
ATOM 830 C C . VAL A 1 103 ? -9.796 -3.357 2.857 1.00 98.75 103 VAL A C 1
ATOM 832 O O . VAL A 1 103 ? -9.034 -4.074 3.505 1.00 98.75 103 VAL A O 1
ATOM 835 N N . CYS A 1 104 ? -9.388 -2.241 2.260 1.00 98.81 104 CYS A N 1
ATOM 836 C CA . CYS A 1 104 ? -8.090 -1.606 2.448 1.00 98.81 104 CYS A CA 1
ATOM 837 C C . CYS A 1 104 ? -8.277 -0.344 3.296 1.00 98.81 104 CYS A C 1
ATOM 839 O O . CYS A 1 104 ? -8.894 0.629 2.851 1.00 98.81 104 CYS A O 1
ATOM 841 N N . HIS A 1 105 ? -7.757 -0.365 4.522 1.00 98.81 105 HIS A N 1
ATOM 842 C 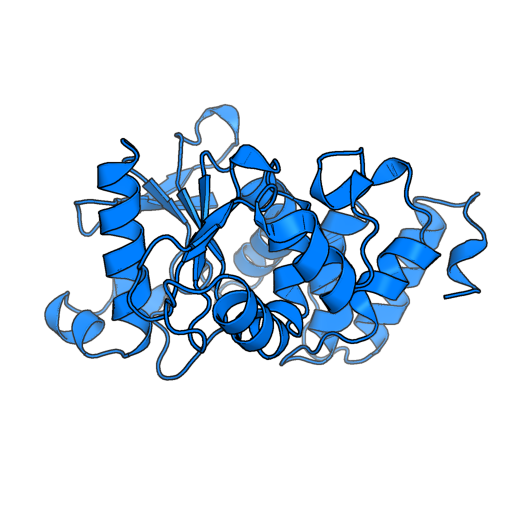CA . HIS A 1 105 ? -7.725 0.803 5.397 1.00 98.81 105 HIS A CA 1
ATOM 843 C C . HIS A 1 105 ? -6.451 1.591 5.102 1.00 98.81 105 HIS A C 1
ATOM 845 O O . HIS A 1 105 ? -5.351 1.145 5.424 1.00 98.81 105 HIS A O 1
ATOM 851 N N . VAL A 1 106 ? -6.593 2.762 4.485 1.00 98.75 106 VAL A N 1
ATOM 852 C CA . VAL A 1 106 ? -5.485 3.690 4.252 1.00 98.75 106 VAL A CA 1
ATOM 853 C C . VAL A 1 106 ? -5.431 4.688 5.397 1.00 98.75 106 VAL A C 1
ATOM 855 O O . VAL A 1 106 ? -6.344 5.495 5.554 1.00 98.75 106 VAL A O 1
ATOM 858 N N . VAL A 1 107 ? -4.350 4.679 6.173 1.00 98.38 107 VAL A N 1
ATOM 859 C CA . VAL A 1 107 ? -4.151 5.660 7.249 1.00 98.38 107 VAL A CA 1
ATOM 860 C C . VAL A 1 107 ? -3.211 6.760 6.782 1.00 98.38 107 VAL A C 1
ATOM 862 O O . VAL A 1 107 ? -2.016 6.536 6.561 1.00 98.38 107 VAL A O 1
ATOM 865 N N . LEU A 1 108 ? -3.746 7.975 6.695 1.00 98.19 108 LEU A N 1
ATOM 866 C CA . LEU A 1 108 ? -2.985 9.187 6.423 1.00 98.19 108 LEU A CA 1
ATOM 867 C C . LEU A 1 108 ? -2.459 9.745 7.752 1.00 98.19 108 LEU A C 1
ATOM 869 O O . LEU A 1 108 ? -3.091 10.579 8.397 1.00 98.19 108 LEU A O 1
ATOM 873 N N . SER A 1 109 ? -1.296 9.251 8.185 1.00 96.12 109 SER A N 1
ATOM 874 C CA . SER A 1 109 ? -0.707 9.547 9.506 1.00 96.12 109 SER A CA 1
ATOM 875 C C . SER A 1 109 ? -0.380 11.027 9.762 1.00 96.12 109 SER A C 1
ATOM 877 O O . SER A 1 109 ? -0.054 11.401 10.885 1.00 96.12 109 SER A O 1
ATOM 879 N N . ASP A 1 110 ? -0.426 11.857 8.726 1.00 96.88 110 ASP A N 1
ATOM 880 C CA . ASP A 1 110 ? -0.132 13.290 8.723 1.00 96.88 110 ASP A CA 1
ATOM 881 C C . ASP A 1 110 ? -1.345 14.164 8.352 1.00 96.88 110 ASP A C 1
ATOM 883 O O . ASP A 1 110 ? -1.199 15.369 8.159 1.00 96.88 110 ASP A O 1
ATOM 887 N N . VAL A 1 111 ? -2.547 13.581 8.296 1.00 98.06 111 VAL A N 1
ATOM 888 C CA . VAL A 1 111 ? -3.796 14.290 7.984 1.00 98.06 111 VAL A CA 1
ATOM 889 C C . VAL A 1 111 ? -4.736 14.226 9.181 1.00 98.06 111 VAL A C 1
ATOM 891 O O . VAL A 1 111 ? -5.086 13.144 9.646 1.00 98.06 111 VAL A O 1
ATOM 894 N N . GLU A 1 112 ? -5.174 15.387 9.664 1.00 97.69 112 GLU A N 1
ATOM 895 C CA . GLU A 1 112 ? -6.244 15.492 10.662 1.00 97.69 112 GLU A CA 1
ATOM 896 C C . GLU A 1 112 ? -7.598 15.617 9.959 1.00 97.69 112 GLU A C 1
ATOM 898 O O . GLU A 1 112 ? -7.704 16.294 8.926 1.00 97.69 112 GLU A O 1
ATOM 903 N N . ALA A 1 113 ? -8.643 15.033 10.545 1.00 96.44 113 ALA A N 1
ATOM 904 C CA . ALA A 1 113 ? -10.002 15.191 10.036 1.00 96.44 113 ALA A CA 1
ATOM 905 C C . ALA A 1 113 ? -10.441 16.671 10.044 1.00 96.44 113 ALA A C 1
ATOM 907 O O . ALA A 1 113 ? -10.045 17.461 10.906 1.00 96.44 113 ALA A O 1
ATOM 908 N N . ALA A 1 114 ? -11.261 17.051 9.067 1.00 96.44 114 ALA A N 1
ATOM 909 C CA . ALA A 1 114 ? -11.883 18.367 8.983 1.00 96.44 114 ALA A CA 1
ATOM 910 C C . ALA A 1 114 ? -13.329 18.213 8.513 1.00 96.44 114 ALA A C 1
ATOM 912 O O . ALA A 1 114 ? -13.613 17.377 7.660 1.00 96.44 114 ALA A O 1
ATOM 913 N N . SER A 1 115 ? -14.231 19.029 9.061 1.00 93.69 115 SER A N 1
ATOM 914 C CA . SER A 1 115 ? -15.626 19.083 8.604 1.00 93.69 115 SER A CA 1
ATOM 915 C C . SER A 1 115 ? -15.766 19.791 7.254 1.00 93.69 115 SER A C 1
ATOM 917 O O . SER A 1 115 ? -16.721 19.540 6.527 1.00 93.69 115 SER A O 1
ATOM 919 N N . ASP A 1 116 ? -14.834 20.693 6.939 1.00 96.56 116 ASP A N 1
ATOM 920 C CA . ASP A 1 116 ? -14.764 21.381 5.654 1.00 96.56 116 ASP A CA 1
ATOM 921 C C . ASP A 1 116 ? -13.970 20.537 4.646 1.00 96.56 116 ASP A C 1
ATOM 923 O O . ASP A 1 116 ? -12.813 20.177 4.890 1.00 96.56 116 ASP A O 1
ATOM 927 N N . GLN A 1 117 ? -14.603 20.232 3.511 1.00 94.50 117 GLN A N 1
ATOM 928 C CA . GLN A 1 117 ? -14.036 19.384 2.464 1.00 94.50 117 GLN A CA 1
ATOM 929 C C . GLN A 1 117 ? -12.783 20.001 1.830 1.00 94.50 117 GLN A C 1
ATOM 931 O O . GLN A 1 117 ? -11.810 19.288 1.598 1.00 94.50 117 GLN A O 1
ATOM 936 N N . ALA A 1 118 ? -12.770 21.312 1.577 1.00 96.06 118 ALA A N 1
ATOM 937 C CA . ALA A 1 118 ? -11.634 21.967 0.933 1.00 96.06 118 ALA A CA 1
ATOM 938 C C . ALA A 1 118 ? -10.400 21.945 1.847 1.00 96.06 118 ALA A C 1
ATOM 940 O O . ALA A 1 118 ? -9.291 21.664 1.391 1.00 96.06 118 ALA A O 1
ATOM 941 N N . VAL A 1 119 ? -10.599 22.154 3.153 1.00 97.81 119 VAL A N 1
ATOM 942 C CA . VAL A 1 119 ? -9.529 22.023 4.157 1.00 97.81 119 VAL A CA 1
ATOM 943 C C . VAL A 1 119 ? -9.009 20.584 4.223 1.00 97.81 119 VAL A C 1
ATOM 945 O O . VAL A 1 119 ? -7.797 20.370 4.327 1.00 97.81 119 VAL A O 1
ATOM 948 N N . LEU A 1 120 ? -9.898 19.588 4.162 1.00 97.81 120 LEU A N 1
ATOM 949 C CA . LEU A 1 120 ? -9.498 18.181 4.161 1.00 97.81 120 LEU A CA 1
ATOM 950 C C . LEU A 1 120 ? -8.676 17.826 2.914 1.00 97.81 120 LEU A C 1
ATOM 952 O O . LEU A 1 120 ? -7.606 17.230 3.039 1.00 97.81 120 LEU A O 1
ATOM 956 N N . GLU A 1 121 ? -9.138 18.226 1.731 1.00 97.44 121 GLU A N 1
ATOM 957 C CA . GLU A 1 121 ? -8.446 17.988 0.461 1.00 97.44 121 GLU A CA 1
ATOM 958 C C . GLU A 1 121 ? -7.074 18.670 0.418 1.00 97.44 121 GLU A C 1
ATOM 960 O O . GLU A 1 121 ? -6.090 18.059 -0.011 1.00 97.44 121 GLU A O 1
ATOM 965 N N . GLU A 1 122 ? -6.965 19.894 0.947 1.00 97.62 122 GLU A N 1
ATOM 966 C CA . GLU A 1 122 ? -5.683 20.587 1.085 1.00 97.62 122 GLU A CA 1
ATOM 967 C C . GLU A 1 122 ? -4.706 19.786 1.961 1.00 97.62 122 GLU A C 1
ATOM 969 O O . GLU A 1 122 ? -3.542 19.605 1.589 1.00 97.62 122 GLU A O 1
ATOM 974 N N . ARG A 1 123 ? -5.168 19.258 3.102 1.00 98.19 123 ARG A N 1
ATOM 975 C CA . ARG A 1 123 ? -4.346 18.416 3.988 1.00 98.19 123 ARG A CA 1
ATOM 976 C C . ARG A 1 123 ? -3.944 17.110 3.306 1.00 98.19 123 ARG A C 1
ATOM 978 O O . ARG A 1 123 ? -2.771 16.745 3.352 1.00 98.19 123 ARG A O 1
ATOM 985 N N . MET A 1 124 ? -4.881 16.440 2.631 1.00 98.06 124 MET A N 1
ATOM 986 C CA . MET A 1 124 ? -4.607 15.211 1.879 1.00 98.06 124 MET A CA 1
ATOM 987 C C . MET A 1 124 ? -3.556 15.433 0.789 1.00 98.06 124 MET A C 1
ATOM 989 O O . MET A 1 124 ? -2.666 14.598 0.637 1.00 98.06 124 MET A O 1
ATOM 993 N N . SER A 1 125 ? -3.597 16.571 0.087 1.00 97.38 125 SER A N 1
ATOM 994 C CA . SER A 1 125 ? -2.632 16.898 -0.974 1.00 97.38 125 SER A CA 1
ATOM 995 C C . SER A 1 125 ? -1.180 16.981 -0.505 1.00 97.38 125 SER A C 1
ATOM 997 O O . SER A 1 125 ? -0.260 16.763 -1.292 1.00 97.38 125 SER A O 1
ATOM 999 N N . LYS A 1 126 ? -0.974 17.246 0.788 1.00 97.38 126 LYS A N 1
ATOM 1000 C CA . LYS A 1 126 ? 0.345 17.335 1.422 1.00 97.38 126 LYS A CA 1
ATOM 1001 C C . LYS A 1 126 ? 0.767 16.018 2.075 1.00 97.38 126 LYS A C 1
ATOM 1003 O O . LYS A 1 126 ? 1.889 15.934 2.571 1.00 97.38 126 LYS A O 1
ATOM 1008 N N . SER A 1 127 ? -0.105 15.006 2.085 1.00 98.06 127 SER A N 1
ATOM 1009 C CA . SER A 1 127 ? 0.177 13.750 2.768 1.00 98.06 127 SER A CA 1
ATOM 1010 C C . SER A 1 127 ? 1.323 13.000 2.102 1.00 98.06 127 SER A C 1
ATOM 1012 O O . SER A 1 127 ? 1.310 12.706 0.901 1.00 98.06 127 SER A O 1
ATOM 1014 N N . ARG A 1 128 ? 2.284 12.582 2.926 1.00 97.31 128 ARG A N 1
ATOM 1015 C CA . ARG A 1 128 ? 3.399 11.722 2.522 1.00 97.31 128 ARG A CA 1
ATOM 1016 C C . ARG A 1 128 ? 2.939 10.387 1.945 1.00 97.31 128 ARG A C 1
ATOM 1018 O O . ARG A 1 128 ? 3.711 9.748 1.241 1.00 97.31 128 ARG A O 1
ATOM 1025 N N . TRP A 1 129 ? 1.719 9.932 2.238 1.00 98.44 129 TRP A N 1
ATOM 1026 C CA . TRP A 1 129 ? 1.225 8.659 1.720 1.00 98.44 129 TRP A CA 1
ATOM 1027 C C . TRP A 1 129 ? 1.211 8.641 0.189 1.00 98.44 129 TRP A C 1
ATOM 1029 O O . TRP A 1 129 ? 1.651 7.660 -0.405 1.00 98.44 129 TRP A O 1
ATOM 1039 N N . PHE A 1 130 ? 0.834 9.745 -0.463 1.00 98.19 130 PHE A N 1
ATOM 1040 C CA . PHE A 1 130 ? 0.800 9.832 -1.928 1.00 98.19 130 PHE A CA 1
ATOM 1041 C C . PHE A 1 130 ? 2.186 9.902 -2.585 1.00 98.19 130 PHE A C 1
ATOM 1043 O O . PHE A 1 130 ? 2.293 9.702 -3.793 1.00 98.19 130 PHE A O 1
ATOM 1050 N N . THR A 1 131 ? 3.248 10.139 -1.810 1.00 96.88 131 THR A N 1
ATOM 1051 C CA . THR A 1 131 ? 4.622 10.243 -2.320 1.00 96.88 131 THR A CA 1
ATOM 1052 C C . THR A 1 131 ? 5.442 8.975 -2.104 1.00 96.88 131 THR A C 1
ATOM 1054 O O . THR A 1 131 ? 6.577 8.909 -2.559 1.00 96.88 131 THR A O 1
ATOM 1057 N N . ARG A 1 132 ? 4.920 7.938 -1.438 1.00 97.88 132 ARG A N 1
ATOM 1058 C CA . ARG A 1 132 ? 5.647 6.669 -1.245 1.00 97.88 132 ARG A CA 1
ATOM 1059 C C . ARG A 1 132 ? 5.499 5.753 -2.458 1.00 97.88 132 ARG A C 1
ATOM 1061 O O . ARG A 1 132 ? 4.421 5.659 -3.033 1.00 97.88 132 ARG A O 1
ATOM 1068 N N . GLY A 1 133 ? 6.570 5.052 -2.835 1.00 97.56 133 GLY A N 1
ATOM 1069 C CA . GLY A 1 133 ? 6.548 4.113 -3.969 1.00 97.56 133 GLY A CA 1
ATOM 1070 C C . GLY A 1 133 ? 5.526 2.989 -3.780 1.00 97.56 133 GLY A C 1
ATOM 1071 O O . GLY A 1 133 ? 4.609 2.844 -4.583 1.00 97.56 133 GLY A O 1
ATOM 1072 N N . TRP A 1 134 ? 5.625 2.267 -2.659 1.00 97.69 134 TRP A N 1
ATOM 1073 C CA . TRP A 1 134 ? 4.746 1.139 -2.327 1.00 97.69 134 TRP A CA 1
ATOM 1074 C C . TRP A 1 134 ? 3.258 1.489 -2.354 1.00 97.69 134 TRP A C 1
ATOM 1076 O O . TRP A 1 134 ? 2.477 0.723 -2.902 1.00 97.69 134 TRP A O 1
ATOM 1086 N N . THR A 1 135 ? 2.860 2.680 -1.902 1.00 98.31 135 THR A N 1
ATOM 1087 C CA . THR A 1 135 ? 1.441 3.064 -1.837 1.00 98.31 135 THR A CA 1
ATOM 1088 C C . THR A 1 135 ? 0.781 3.220 -3.212 1.00 98.31 135 THR A C 1
ATOM 1090 O O . THR A 1 135 ? -0.438 3.332 -3.292 1.00 98.31 135 THR A O 1
ATOM 1093 N N . LEU A 1 136 ? 1.543 3.210 -4.317 1.00 98.31 136 LEU A N 1
ATOM 1094 C CA . LEU A 1 136 ? 0.974 3.232 -5.669 1.00 98.31 136 LEU A CA 1
ATOM 1095 C C . LEU A 1 136 ? 0.157 1.971 -5.953 1.00 98.31 136 LEU A C 1
ATOM 1097 O O . LEU A 1 136 ? -0.998 2.064 -6.369 1.00 98.31 136 LEU A O 1
ATOM 1101 N N . GLN A 1 137 ? 0.739 0.795 -5.705 1.00 97.62 137 GLN A N 1
ATOM 1102 C CA . GLN A 1 137 ? 0.007 -0.463 -5.850 1.00 97.62 137 GLN A CA 1
ATOM 1103 C C . GLN A 1 137 ? -1.098 -0.586 -4.799 1.00 97.62 137 GLN A C 1
ATOM 1105 O O . GLN A 1 137 ? -2.176 -1.072 -5.115 1.00 97.62 137 GLN A O 1
ATOM 1110 N N . GLU A 1 138 ? -0.885 -0.069 -3.589 1.00 98.38 138 GLU A N 1
ATOM 1111 C CA . GLU A 1 138 ? -1.890 -0.088 -2.515 1.00 98.38 138 GLU A CA 1
ATOM 1112 C C . GLU A 1 138 ? -3.109 0.789 -2.849 1.00 98.38 138 GLU A C 1
ATOM 1114 O O . GLU A 1 138 ? -4.227 0.475 -2.445 1.00 98.38 138 GLU A O 1
ATOM 1119 N N . LEU A 1 139 ? -2.911 1.860 -3.629 1.00 98.56 139 LEU A N 1
ATOM 1120 C CA . LEU A 1 139 ? -3.974 2.714 -4.161 1.00 98.56 139 LEU A CA 1
ATOM 1121 C C . LEU A 1 139 ? -4.746 2.040 -5.303 1.00 98.56 139 LEU A C 1
ATOM 1123 O O . LEU A 1 139 ? -5.975 2.135 -5.375 1.00 98.56 139 LEU A O 1
ATOM 1127 N N . LEU A 1 140 ? -4.020 1.422 -6.237 1.00 98.38 140 LEU A N 1
ATOM 1128 C CA . LEU A 1 140 ? -4.568 0.945 -7.508 1.00 98.38 140 LEU A CA 1
ATOM 1129 C C . LEU A 1 140 ? -5.126 -0.480 -7.447 1.00 98.38 140 LEU A C 1
ATOM 1131 O O . LEU A 1 140 ? -6.064 -0.776 -8.182 1.00 98.38 140 LEU A O 1
ATOM 1135 N N . ALA A 1 141 ? -4.577 -1.348 -6.598 1.00 98.19 141 ALA A N 1
ATOM 1136 C CA . ALA A 1 141 ? -4.958 -2.756 -6.549 1.00 98.19 141 ALA A CA 1
ATOM 1137 C C . ALA A 1 141 ? -6.362 -3.008 -5.965 1.00 98.19 141 ALA A C 1
ATOM 1139 O O . ALA A 1 141 ? -7.103 -3.785 -6.573 1.00 98.19 141 ALA A O 1
ATOM 1140 N N . PRO A 1 142 ? -6.777 -2.387 -4.838 1.00 98.25 142 PRO A N 1
ATOM 11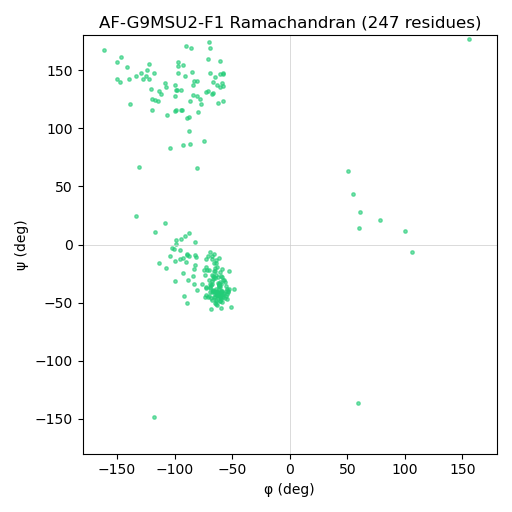41 C CA . PRO A 1 142 ? -8.113 -2.605 -4.295 1.00 98.25 142 PRO A CA 1
ATOM 1142 C C . PRO A 1 142 ? -9.196 -1.991 -5.188 1.00 98.25 142 PRO A C 1
ATOM 1144 O O . PRO A 1 142 ? -9.010 -0.915 -5.775 1.00 98.25 142 PRO A O 1
ATOM 1147 N N . ALA A 1 143 ? -10.368 -2.627 -5.218 1.00 97.31 143 ALA A N 1
ATOM 1148 C CA . ALA A 1 143 ? -11.547 -2.047 -5.854 1.00 97.31 143 ALA A CA 1
ATOM 1149 C C . ALA A 1 143 ? -11.895 -0.674 -5.227 1.00 97.31 143 ALA A C 1
ATOM 1151 O O . ALA A 1 143 ? -11.639 -0.469 -4.035 1.00 97.31 143 ALA A O 1
ATOM 1152 N N . PRO A 1 144 ? -12.434 0.289 -5.999 1.00 96.12 144 PRO A N 1
ATOM 1153 C CA . PRO A 1 144 ? -12.666 1.656 -5.527 1.00 96.12 144 PRO A CA 1
ATOM 1154 C C . PRO A 1 144 ? -13.483 1.784 -4.244 1.00 96.12 144 PRO A C 1
ATOM 1156 O O . PRO A 1 144 ? -13.139 2.575 -3.366 1.00 96.12 144 PRO A O 1
ATOM 1159 N N . GLU A 1 145 ? -14.517 0.967 -4.108 1.00 95.88 145 GLU A N 1
ATOM 1160 C CA . GLU A 1 145 ? -15.402 0.905 -2.949 1.00 95.88 145 GLU A CA 1
ATOM 1161 C C . GLU A 1 145 ? -14.753 0.265 -1.713 1.00 95.88 145 GLU A C 1
ATOM 1163 O O . GLU A 1 145 ? -15.208 0.488 -0.593 1.00 95.88 145 GLU A O 1
ATOM 1168 N N . LYS A 1 146 ? -13.671 -0.502 -1.899 1.00 98.19 146 LYS A N 1
ATOM 1169 C CA . LYS A 1 146 ? -12.977 -1.222 -0.822 1.00 98.19 146 LYS A CA 1
ATOM 1170 C C . LYS A 1 146 ? -11.830 -0.436 -0.199 1.00 98.19 146 LYS A C 1
ATOM 1172 O O . LYS A 1 146 ? -11.309 -0.869 0.821 1.00 98.19 146 LYS A O 1
ATOM 1177 N N . LEU A 1 147 ? -11.400 0.680 -0.787 1.00 98.69 147 LEU A N 1
ATOM 1178 C CA . LEU A 1 147 ? -10.317 1.500 -0.239 1.00 98.69 147 LEU A CA 1
ATOM 1179 C C . LEU A 1 147 ? -10.897 2.688 0.523 1.00 98.69 147 LEU A C 1
ATOM 1181 O O . LEU A 1 147 ? -11.527 3.560 -0.078 1.00 98.69 147 LEU A O 1
ATOM 1185 N N . ILE A 1 148 ? -10.654 2.726 1.834 1.00 98.75 148 ILE A N 1
ATOM 1186 C CA . ILE A 1 148 ? -11.179 3.741 2.750 1.00 98.75 148 ILE A CA 1
ATOM 1187 C C . ILE A 1 148 ? -10.022 4.496 3.405 1.00 98.75 148 ILE A C 1
ATOM 1189 O O . ILE A 1 148 ? -9.150 3.893 4.028 1.00 98.75 148 ILE A O 1
ATOM 1193 N N . PHE A 1 149 ? -10.038 5.821 3.288 1.00 98.75 149 PHE A N 1
ATOM 1194 C CA . PHE A 1 149 ? -9.093 6.719 3.937 1.00 98.75 149 PHE A CA 1
ATOM 1195 C C . PHE A 1 149 ? -9.518 7.036 5.372 1.00 98.75 149 PHE A C 1
ATOM 1197 O O . PHE A 1 149 ? -10.683 7.345 5.648 1.00 98.75 149 PHE A O 1
ATOM 1204 N N . TYR A 1 150 ? -8.538 7.025 6.268 1.00 98.69 150 TYR A N 1
ATOM 1205 C CA . TYR A 1 150 ? -8.642 7.394 7.672 1.00 98.69 150 TYR A CA 1
ATOM 1206 C C . TYR A 1 150 ? -7.616 8.479 8.010 1.00 98.69 150 TYR A C 1
ATOM 1208 O O . TYR A 1 150 ? -6.501 8.486 7.477 1.00 98.69 150 TYR A O 1
ATOM 1216 N N . SER A 1 151 ? -7.994 9.388 8.909 1.00 98.06 151 SER A N 1
ATOM 1217 C CA . SER A 1 151 ? -7.094 10.396 9.477 1.00 98.06 151 SER A CA 1
ATOM 1218 C C . SER A 1 151 ? -6.061 9.764 10.416 1.00 98.06 151 SER A C 1
ATOM 1220 O O . SER A 1 151 ? -6.147 8.580 10.760 1.00 98.06 151 SER A O 1
ATOM 1222 N N . LYS A 1 152 ? -5.113 10.567 10.909 1.00 95.94 152 LYS A N 1
ATOM 1223 C CA . LYS A 1 152 ? -4.148 10.133 11.931 1.00 95.94 152 LYS A CA 1
ATOM 1224 C C . LYS A 1 152 ? -4.818 9.670 13.236 1.00 95.94 152 LYS A C 1
ATOM 1226 O O . LYS A 1 152 ? -4.272 8.814 13.926 1.00 95.94 152 LYS A O 1
ATOM 1231 N N . GLU A 1 153 ? -6.008 10.187 13.555 1.00 95.88 153 GLU A N 1
ATOM 1232 C CA . GLU A 1 153 ? -6.844 9.785 14.699 1.00 95.88 153 GLU A CA 1
ATOM 1233 C C . GLU A 1 153 ? -7.780 8.608 14.390 1.00 95.88 153 GLU A C 1
ATOM 1235 O O . GLU A 1 153 ? -8.675 8.325 15.183 1.00 95.88 153 GLU A O 1
ATOM 1240 N N . TRP A 1 154 ? -7.624 7.942 13.240 1.00 97.25 154 TRP A N 1
ATOM 1241 C CA . TRP A 1 154 ? -8.521 6.869 12.799 1.00 97.25 154 TRP A CA 1
ATOM 1242 C C . TRP A 1 154 ? -9.981 7.308 12.601 1.00 97.25 154 TRP A C 1
ATOM 1244 O O . TRP A 1 154 ? -10.907 6.499 12.674 1.00 97.25 154 TRP A O 1
ATOM 1254 N N . THR A 1 155 ? -10.199 8.583 12.268 1.00 97.62 155 THR A N 1
ATOM 1255 C CA . THR A 1 155 ? -11.512 9.060 11.815 1.00 97.62 155 THR A CA 1
ATOM 1256 C C . THR A 1 155 ? -11.686 8.725 10.338 1.00 97.62 155 THR A C 1
ATOM 1258 O O . THR A 1 155 ? -10.819 9.061 9.529 1.00 97.62 155 THR A O 1
ATOM 1261 N N . ARG A 1 156 ? -12.796 8.073 9.967 1.00 97.94 156 ARG A N 1
ATOM 1262 C CA . ARG A 1 156 ? -13.109 7.773 8.560 1.00 97.94 156 ARG A CA 1
ATOM 1263 C C . ARG A 1 156 ? -13.277 9.078 7.780 1.00 97.94 156 ARG A C 1
ATOM 1265 O O . ARG A 1 156 ? -14.157 9.869 8.104 1.00 97.94 156 ARG A O 1
ATOM 1272 N N . LEU A 1 157 ? -12.477 9.258 6.734 1.00 98.25 157 LEU A N 1
ATOM 1273 C CA . LEU A 1 157 ? -12.528 10.427 5.854 1.00 98.25 157 LEU A CA 1
ATOM 1274 C C . LEU A 1 157 ? -13.462 10.186 4.663 1.00 98.25 157 LEU A C 1
ATOM 1276 O O . LEU A 1 157 ? -14.273 11.039 4.329 1.00 98.25 157 LEU A O 1
ATOM 1280 N N . GLY A 1 158 ? -13.370 9.009 4.042 1.00 97.50 158 GLY A N 1
ATOM 1281 C CA . GLY A 1 158 ? -14.092 8.686 2.808 1.00 97.50 158 GLY A CA 1
ATOM 1282 C C . GLY A 1 158 ? -13.396 7.584 2.015 1.00 97.50 158 GLY A C 1
ATOM 1283 O O . GLY A 1 158 ? -12.350 7.080 2.417 1.00 97.50 158 GLY A O 1
ATOM 1284 N N . SER A 1 159 ? -13.995 7.171 0.911 1.00 97.75 159 SER A N 1
ATOM 1285 C CA . SER A 1 159 ? -13.489 6.135 0.009 1.00 97.75 159 SER A CA 1
ATOM 1286 C C . SER A 1 159 ? -12.595 6.701 -1.100 1.00 97.75 159 SER A C 1
ATOM 1288 O O . SER A 1 159 ? -12.534 7.912 -1.320 1.00 97.75 159 SER A O 1
ATOM 1290 N N . LYS A 1 160 ? -11.936 5.818 -1.864 1.00 97.62 160 LYS A N 1
ATOM 1291 C CA . LYS A 1 160 ? -11.248 6.201 -3.113 1.00 97.62 160 LYS A CA 1
ATOM 1292 C C . LYS A 1 160 ? -12.182 6.885 -4.112 1.00 97.62 160 LYS A C 1
ATOM 1294 O O . LYS A 1 160 ? -11.726 7.767 -4.833 1.00 97.62 160 LYS A O 1
ATOM 1299 N N . LEU A 1 161 ? -13.464 6.514 -4.140 1.00 96.75 161 LEU A N 1
ATOM 1300 C CA . LEU A 1 161 ? -14.457 7.157 -5.003 1.00 96.75 161 LEU A CA 1
ATOM 1301 C C . LEU A 1 161 ? -14.784 8.578 -4.541 1.00 96.75 161 LEU A C 1
ATOM 1303 O O . LEU A 1 161 ? -14.794 9.482 -5.373 1.00 96.75 161 LEU A O 1
ATOM 1307 N N . ASP A 1 162 ? -14.974 8.777 -3.233 1.00 96.31 162 ASP A N 1
ATOM 1308 C CA . ASP A 1 162 ? -15.299 10.090 -2.652 1.00 96.31 162 ASP A CA 1
ATOM 1309 C C . ASP A 1 162 ? -14.202 11.127 -2.951 1.00 96.31 162 ASP A C 1
ATOM 1311 O O . ASP A 1 162 ? -14.490 12.298 -3.182 1.00 96.31 162 ASP A O 1
ATOM 1315 N N . PHE A 1 163 ? -12.942 10.682 -3.007 1.00 97.12 163 PHE A N 1
ATOM 1316 C CA . PHE A 1 163 ? -11.774 11.536 -3.237 1.00 97.12 163 PHE A CA 1
ATOM 1317 C C . PHE A 1 163 ? -11.130 11.362 -4.620 1.00 97.12 163 PHE A C 1
ATOM 1319 O O . PHE A 1 163 ? -9.977 11.756 -4.808 1.00 97.12 163 PHE A O 1
ATOM 1326 N N . ALA A 1 164 ? -11.829 10.786 -5.604 1.00 97.44 164 ALA A N 1
ATOM 1327 C CA . ALA A 1 164 ? -11.242 10.503 -6.919 1.00 97.44 164 ALA A CA 1
ATOM 1328 C C . ALA A 1 164 ? -10.646 11.758 -7.585 1.00 97.44 164 ALA A C 1
ATOM 1330 O O . ALA A 1 164 ? -9.601 11.682 -8.232 1.00 97.44 164 ALA A O 1
ATOM 1331 N N . ASP A 1 165 ? -11.274 12.915 -7.384 1.00 97.50 165 ASP A N 1
ATOM 1332 C CA . ASP A 1 165 ? -10.861 14.191 -7.964 1.00 97.50 165 ASP A CA 1
ATOM 1333 C C . ASP A 1 165 ? -9.535 14.689 -7.390 1.00 97.50 165 ASP A C 1
ATOM 1335 O O . ASP A 1 165 ? -8.572 14.900 -8.136 1.00 97.50 165 ASP A O 1
ATOM 1339 N N . ILE A 1 166 ? -9.455 14.812 -6.064 1.00 97.94 166 ILE A N 1
ATOM 1340 C CA . ILE A 1 166 ? -8.235 15.252 -5.391 1.00 97.94 166 ILE A CA 1
ATOM 1341 C C . ILE A 1 166 ? -7.110 14.220 -5.552 1.00 97.94 166 ILE A C 1
ATOM 1343 O O . ILE A 1 166 ? -5.977 14.592 -5.851 1.00 97.94 166 ILE A O 1
ATOM 1347 N N . VAL A 1 167 ? -7.409 12.918 -5.465 1.00 98.25 167 VAL A N 1
ATOM 1348 C CA . VAL A 1 167 ? -6.409 11.854 -5.654 1.00 98.25 167 VAL A CA 1
ATOM 1349 C C . VAL A 1 167 ? -5.866 11.870 -7.083 1.00 98.25 167 VAL A C 1
ATOM 1351 O O . VAL A 1 167 ? -4.657 11.720 -7.269 1.00 98.25 167 VAL A O 1
ATOM 1354 N N . SER A 1 168 ? -6.712 12.104 -8.091 1.00 98.38 168 SER A N 1
ATOM 1355 C CA . SER A 1 168 ? -6.273 12.259 -9.484 1.00 98.38 168 SER A CA 1
ATOM 1356 C C . SER A 1 168 ? -5.341 13.461 -9.646 1.00 98.38 168 SER A C 1
ATOM 1358 O O . SER A 1 168 ? -4.283 13.328 -10.258 1.00 98.38 168 SER A O 1
ATOM 1360 N N . SER A 1 169 ? -5.674 14.597 -9.024 1.00 97.81 169 SER A N 1
ATOM 1361 C CA . SER A 1 169 ? -4.834 15.803 -9.030 1.00 97.81 169 SER A CA 1
ATOM 1362 C C . SER A 1 169 ? -3.454 15.562 -8.401 1.00 97.81 169 SER A C 1
ATOM 1364 O O . SER A 1 169 ? -2.430 15.902 -8.995 1.00 97.81 169 SER A O 1
ATOM 1366 N N . ILE A 1 170 ? -3.408 14.899 -7.239 1.00 97.31 170 ILE A N 1
ATOM 1367 C CA . ILE A 1 170 ? -2.159 14.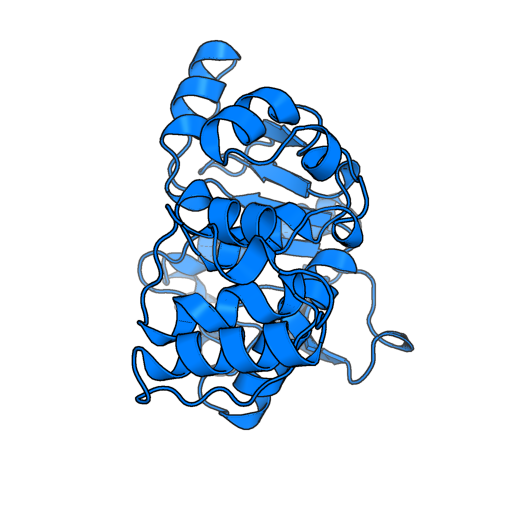612 -6.515 1.00 97.31 170 ILE A CA 1
ATOM 1368 C C . ILE A 1 170 ? -1.281 13.620 -7.288 1.00 97.31 170 ILE A C 1
ATOM 1370 O O . ILE A 1 170 ? -0.074 13.814 -7.428 1.00 97.31 170 ILE A O 1
ATOM 1374 N N . THR A 1 171 ? -1.881 12.527 -7.764 1.00 97.25 171 THR A N 1
ATOM 1375 C CA . THR A 1 171 ? -1.141 11.365 -8.286 1.00 97.25 171 THR A CA 1
ATOM 1376 C C . THR A 1 171 ? -0.948 11.382 -9.797 1.00 97.25 171 THR A C 1
ATOM 1378 O O . THR A 1 171 ? -0.176 10.575 -10.314 1.00 97.25 171 THR A O 1
ATOM 1381 N N . ARG A 1 172 ? -1.656 12.269 -10.511 1.00 97.12 172 ARG A N 1
ATOM 1382 C CA . ARG A 1 172 ? -1.748 12.317 -11.983 1.00 97.12 172 ARG A CA 1
ATOM 1383 C C . ARG A 1 172 ? -2.328 11.047 -12.615 1.00 97.12 172 ARG A C 1
ATOM 1385 O O . ARG A 1 172 ? -2.237 10.848 -13.825 1.00 97.12 172 ARG A O 1
ATOM 1392 N N . ILE A 1 173 ? -2.948 10.187 -11.810 1.00 98.19 173 ILE A N 1
ATOM 1393 C CA . ILE A 1 173 ? -3.685 9.022 -12.289 1.00 98.19 173 ILE A CA 1
ATOM 1394 C C . ILE A 1 173 ? -5.039 9.514 -12.793 1.00 98.19 173 ILE A C 1
ATOM 1396 O O . ILE A 1 173 ? -5.780 10.163 -12.054 1.00 98.19 173 ILE A O 1
ATOM 1400 N N . ASN A 1 174 ? -5.394 9.198 -14.039 1.00 97.62 174 ASN A N 1
ATOM 1401 C CA . ASN A 1 174 ? -6.705 9.562 -14.580 1.00 97.62 174 ASN A CA 1
ATOM 1402 C C . ASN A 1 174 ? -7.832 8.959 -13.724 1.00 97.62 174 ASN A C 1
ATOM 1404 O O . ASN A 1 174 ? -7.783 7.775 -13.382 1.00 97.62 174 ASN A O 1
ATOM 1408 N N . LYS A 1 175 ? -8.875 9.755 -13.443 1.00 97.50 175 LYS A N 1
ATOM 1409 C CA . LYS A 1 175 ? -10.012 9.377 -12.577 1.00 97.50 175 LYS A CA 1
ATOM 1410 C C . LYS A 1 175 ? -10.613 8.011 -12.918 1.00 97.50 175 LYS A C 1
ATOM 1412 O O . LYS A 1 175 ? -10.909 7.243 -12.014 1.00 97.50 175 LYS A O 1
ATOM 1417 N N . GLN A 1 176 ? -10.701 7.676 -14.204 1.00 97.75 176 GLN A N 1
ATOM 1418 C CA . GLN A 1 176 ? -11.210 6.389 -14.686 1.00 97.75 176 GLN A CA 1
ATOM 1419 C C . GLN A 1 176 ? -10.516 5.168 -14.045 1.00 97.75 176 GLN A C 1
ATOM 1421 O O . GLN A 1 176 ? -11.189 4.204 -13.692 1.00 97.75 176 GLN A O 1
ATOM 1426 N N . TYR A 1 177 ? -9.199 5.216 -13.802 1.00 98.19 177 TYR A N 1
ATOM 1427 C CA . TYR A 1 177 ? -8.469 4.125 -13.139 1.00 98.19 177 TYR A CA 1
ATOM 1428 C C . TYR A 1 177 ? -8.713 4.106 -11.626 1.00 98.19 177 TYR A C 1
ATOM 1430 O O . TYR A 1 177 ? -8.815 3.040 -11.024 1.00 98.19 177 TYR A O 1
ATOM 1438 N N . LEU A 1 178 ? -8.883 5.279 -11.004 1.00 98.00 178 LEU A N 1
ATOM 1439 C CA . LEU A 1 178 ? -9.283 5.384 -9.594 1.00 98.00 178 LEU A CA 1
ATOM 1440 C C . LEU A 1 178 ? -10.717 4.878 -9.368 1.00 98.00 178 LEU A C 1
ATOM 1442 O O . LEU A 1 178 ? -11.023 4.381 -8.287 1.00 98.00 178 LEU A O 1
ATOM 1446 N N . GLN A 1 179 ? -11.555 4.960 -10.404 1.00 96.94 179 GLN A N 1
ATOM 1447 C CA . GLN A 1 179 ? -12.943 4.496 -10.457 1.00 96.94 179 GLN A CA 1
ATOM 1448 C C . GLN A 1 179 ? -13.090 3.046 -10.953 1.00 96.94 179 GLN A C 1
ATOM 1450 O O . GLN A 1 179 ? -14.211 2.575 -11.124 1.00 96.94 179 GLN A O 1
ATOM 1455 N N . GLY A 1 180 ? -11.985 2.313 -11.134 1.00 95.00 180 GLY A N 1
ATOM 1456 C CA . GLY A 1 180 ? -12.013 0.865 -11.367 1.00 95.00 180 GLY A CA 1
ATOM 1457 C C . GLY A 1 180 ? -11.850 0.425 -12.821 1.00 95.00 180 GLY A C 1
ATOM 1458 O O . GLY A 1 180 ? -12.045 -0.755 -13.111 1.00 95.00 180 GLY A O 1
ATOM 1459 N N . GLN A 1 181 ? -11.465 1.318 -13.741 1.00 96.94 181 GLN A N 1
ATOM 1460 C CA . GLN A 1 181 ? -11.033 0.879 -15.066 1.00 96.94 181 GLN A CA 1
ATOM 1461 C C . GLN A 1 181 ? -9.840 -0.072 -14.950 1.00 96.94 181 GLN A C 1
ATOM 1463 O O . GLN A 1 181 ? -8.897 0.159 -14.192 1.00 96.94 181 GLN A O 1
ATOM 1468 N N . ASP A 1 182 ? -9.867 -1.115 -15.773 1.00 96.25 182 ASP A N 1
ATOM 1469 C CA . ASP A 1 182 ? -8.779 -2.072 -15.876 1.00 96.25 182 ASP A CA 1
ATOM 1470 C C . ASP A 1 182 ? -7.452 -1.392 -16.260 1.00 96.25 182 ASP A C 1
ATOM 1472 O O . ASP A 1 182 ? -7.347 -0.734 -17.301 1.00 96.25 182 ASP A O 1
ATOM 1476 N N . LEU A 1 183 ? -6.432 -1.594 -15.421 1.00 96.50 183 LEU A N 1
ATOM 1477 C CA . LEU A 1 183 ? -5.085 -1.044 -15.577 1.00 96.50 183 LEU A CA 1
ATOM 1478 C C . LEU A 1 183 ? -4.361 -1.569 -16.823 1.00 96.50 183 LEU A C 1
ATOM 1480 O O . LEU A 1 183 ? -3.370 -0.970 -17.232 1.00 96.50 183 LEU A O 1
ATOM 1484 N N . ARG A 1 184 ? -4.827 -2.662 -17.444 1.00 94.62 184 ARG A N 1
ATOM 1485 C CA . ARG A 1 184 ? -4.302 -3.161 -18.729 1.00 94.62 184 ARG A CA 1
ATOM 1486 C C . ARG A 1 184 ? -4.551 -2.194 -19.887 1.00 94.62 184 ARG A C 1
ATOM 1488 O O . ARG A 1 184 ? -3.849 -2.267 -20.884 1.00 94.62 184 ARG A O 1
ATOM 1495 N N . HIS A 1 185 ? -5.511 -1.276 -19.750 1.00 95.56 185 HIS A N 1
ATOM 1496 C CA . HIS A 1 185 ? -5.738 -0.214 -20.733 1.00 95.56 185 HIS A CA 1
ATOM 1497 C C . HIS A 1 185 ? -4.783 0.976 -20.577 1.00 95.56 185 HIS A C 1
ATOM 1499 O O . HIS A 1 185 ? -4.756 1.848 -21.445 1.00 95.56 185 HIS A O 1
ATOM 1505 N N . ALA A 1 186 ? -4.021 1.041 -19.481 1.00 96.94 186 ALA A N 1
ATOM 1506 C CA . ALA A 1 186 ? -2.982 2.043 -19.317 1.00 96.94 186 ALA A CA 1
ATOM 1507 C C . ALA A 1 186 ? -1.704 1.569 -20.002 1.00 96.94 186 ALA A C 1
ATOM 1509 O O . ALA A 1 186 ? -1.218 0.472 -19.721 1.00 96.94 186 ALA A O 1
ATOM 1510 N N . SER A 1 187 ? -1.146 2.435 -20.842 1.00 97.00 187 SER A N 1
ATOM 1511 C CA . SER A 1 187 ? 0.175 2.221 -21.429 1.00 97.00 187 SER A CA 1
ATOM 1512 C C . SER A 1 187 ? 1.257 2.119 -20.352 1.00 97.00 187 SER A C 1
ATOM 1514 O O . SER A 1 187 ? 1.110 2.638 -19.233 1.00 97.00 187 SER A O 1
ATOM 1516 N N . VAL A 1 188 ? 2.377 1.499 -20.707 1.00 97.19 188 VAL A N 1
ATOM 1517 C CA . VAL A 1 188 ? 3.566 1.438 -19.855 1.00 97.19 188 VAL A CA 1
ATOM 1518 C C . VAL A 1 188 ? 4.000 2.840 -19.429 1.00 97.19 188 VAL A C 1
ATOM 1520 O O . VAL A 1 188 ? 4.254 3.052 -18.242 1.00 97.19 188 VAL A O 1
ATOM 1523 N N . ALA A 1 189 ? 3.995 3.817 -20.342 1.00 97.12 189 ALA A N 1
ATOM 1524 C CA . ALA A 1 189 ? 4.366 5.188 -20.009 1.00 97.12 189 ALA A CA 1
ATOM 1525 C C . ALA A 1 189 ? 3.449 5.827 -18.970 1.00 97.12 189 ALA A C 1
ATOM 1527 O O . ALA A 1 189 ? 3.922 6.479 -18.040 1.00 97.12 189 ALA A O 1
ATOM 1528 N N . GLN A 1 190 ? 2.136 5.611 -19.079 1.00 97.38 190 GLN A N 1
ATOM 1529 C CA . GLN A 1 190 ? 1.197 6.110 -18.077 1.00 97.38 190 GLN A CA 1
ATOM 1530 C C . GLN A 1 190 ? 1.500 5.504 -16.707 1.00 97.38 190 GLN A C 1
ATOM 1532 O O . GLN A 1 190 ? 1.657 6.250 -15.741 1.00 97.38 190 GLN A O 1
ATOM 1537 N N . LYS A 1 191 ? 1.665 4.180 -16.628 1.00 97.81 191 LYS A N 1
ATOM 1538 C CA . LYS A 1 191 ? 2.001 3.493 -15.372 1.00 97.81 191 LYS A CA 1
ATOM 1539 C C . LYS A 1 191 ? 3.312 4.002 -14.762 1.00 97.81 191 LYS A C 1
ATOM 1541 O O . LYS A 1 191 ? 3.351 4.270 -13.562 1.00 97.81 191 LYS A O 1
ATOM 1546 N N . MET A 1 192 ? 4.348 4.199 -15.579 1.00 97.19 192 MET A N 1
ATOM 1547 C CA . MET A 1 192 ? 5.623 4.777 -15.138 1.00 97.19 192 MET A CA 1
ATOM 1548 C C . MET A 1 192 ? 5.465 6.223 -14.656 1.00 97.19 192 MET A C 1
ATOM 1550 O O . MET A 1 192 ? 5.989 6.587 -13.602 1.00 97.19 192 MET A O 1
ATOM 1554 N N . SER A 1 193 ? 4.671 7.037 -15.356 1.00 97.12 193 SER A N 1
ATOM 1555 C CA . SER A 1 193 ? 4.417 8.428 -14.962 1.00 97.12 193 SER A CA 1
ATOM 1556 C C . SER A 1 193 ? 3.750 8.544 -13.582 1.00 97.12 193 SER A C 1
ATOM 1558 O O . SER A 1 193 ? 4.047 9.473 -12.830 1.00 97.12 193 SER A O 1
ATOM 1560 N N . TRP A 1 194 ? 2.913 7.571 -13.198 1.00 97.75 194 TRP A N 1
ATOM 1561 C CA . TRP A 1 194 ? 2.280 7.511 -11.871 1.00 97.75 194 TRP A CA 1
ATOM 1562 C C . TRP A 1 194 ? 3.276 7.198 -10.744 1.00 97.75 194 TRP A C 1
ATOM 1564 O O . TRP A 1 194 ? 3.013 7.495 -9.572 1.00 97.75 194 TRP A O 1
ATOM 1574 N N . ALA A 1 195 ? 4.413 6.592 -11.095 1.00 96.94 195 ALA A N 1
ATOM 1575 C CA . ALA A 1 195 ? 5.510 6.270 -10.192 1.00 96.94 195 ALA A CA 1
ATOM 1576 C C . ALA A 1 195 ? 6.586 7.367 -10.131 1.00 96.94 195 ALA A C 1
ATOM 1578 O O . ALA A 1 195 ? 7.264 7.486 -9.113 1.00 96.94 195 ALA A O 1
ATOM 1579 N N . ALA A 1 196 ? 6.718 8.196 -11.172 1.00 94.75 196 ALA A N 1
ATOM 1580 C CA . ALA A 1 196 ? 7.857 9.096 -11.381 1.00 94.75 196 ALA A CA 1
ATOM 1581 C C . ALA A 1 196 ? 8.138 10.095 -10.239 1.00 94.75 196 ALA A C 1
ATOM 1583 O O . ALA A 1 196 ? 9.286 10.476 -10.024 1.00 94.75 196 ALA A O 1
ATOM 1584 N N . LEU A 1 197 ? 7.111 10.530 -9.500 1.00 92.88 197 LEU A N 1
ATOM 1585 C CA . LEU A 1 197 ? 7.254 11.486 -8.388 1.00 92.88 197 LEU A CA 1
ATOM 1586 C C . LEU A 1 197 ? 7.296 10.820 -7.005 1.00 92.88 197 LEU A C 1
ATOM 1588 O O . LEU A 1 197 ? 7.304 11.510 -5.982 1.00 92.88 197 LEU A O 1
ATOM 1592 N N . ARG A 1 198 ? 7.291 9.486 -6.956 1.00 96.81 198 ARG A N 1
ATOM 1593 C CA . ARG A 1 198 ? 7.272 8.723 -5.708 1.00 96.81 198 ARG A CA 1
ATOM 1594 C C . ARG A 1 198 ? 8.684 8.378 -5.247 1.00 96.81 198 ARG A C 1
ATOM 1596 O O . ARG A 1 198 ? 9.622 8.286 -6.028 1.00 96.81 198 ARG A O 1
ATOM 1603 N N . GLN A 1 199 ? 8.822 8.180 -3.943 1.00 96.44 199 GLN A N 1
ATOM 1604 C CA . GLN A 1 199 ? 10.083 7.959 -3.252 1.00 96.44 199 GLN A CA 1
ATOM 1605 C C . GLN A 1 199 ? 10.066 6.627 -2.509 1.00 96.44 199 GLN A C 1
ATOM 1607 O O . GLN A 1 199 ? 9.068 6.234 -1.888 1.00 96.44 199 GLN A O 1
ATOM 1612 N N . THR A 1 200 ? 11.210 5.956 -2.513 1.00 96.56 200 THR A N 1
ATOM 1613 C CA . THR A 1 200 ? 11.440 4.702 -1.800 1.00 96.56 200 THR A CA 1
ATOM 1614 C C . THR A 1 200 ? 12.600 4.844 -0.823 1.00 96.56 200 THR A C 1
ATOM 1616 O O . THR A 1 200 ? 13.441 5.728 -0.958 1.00 96.56 200 THR A O 1
ATOM 1619 N N . SER A 1 201 ? 12.616 4.013 0.223 1.00 93.12 201 SER A N 1
ATOM 1620 C CA . SER A 1 201 ? 13.702 4.047 1.214 1.00 93.12 201 SER A CA 1
ATOM 1621 C C . SER A 1 201 ? 14.939 3.294 0.729 1.00 93.12 201 SER A C 1
ATOM 1623 O O . SER A 1 201 ? 16.057 3.740 0.968 1.00 93.12 201 SER A O 1
ATOM 1625 N N . ARG A 1 202 ? 14.743 2.150 0.062 1.00 94.44 202 ARG A N 1
ATOM 1626 C CA . ARG A 1 202 ? 15.810 1.431 -0.640 1.00 94.44 202 ARG A CA 1
ATOM 1627 C C . ARG A 1 202 ? 15.782 1.800 -2.115 1.00 94.44 202 ARG A C 1
ATOM 1629 O O . ARG A 1 202 ? 14.709 2.052 -2.666 1.00 94.44 202 ARG A O 1
ATOM 1636 N N . LEU A 1 203 ? 16.956 1.825 -2.738 1.00 95.94 203 LEU A N 1
ATOM 1637 C CA . LEU A 1 203 ? 17.083 2.174 -4.152 1.00 95.94 203 LEU A CA 1
ATOM 1638 C C . LEU A 1 203 ? 16.325 1.172 -5.024 1.00 95.94 203 LEU A C 1
ATOM 1640 O O . LEU A 1 203 ? 15.581 1.572 -5.908 1.00 95.94 203 LEU A O 1
ATOM 1644 N N . GLU A 1 204 ? 16.441 -0.118 -4.720 1.00 97.69 204 GLU A N 1
ATOM 1645 C CA . GLU A 1 204 ? 15.839 -1.200 -5.499 1.00 97.69 204 GLU A CA 1
ATOM 1646 C C . GLU A 1 204 ? 14.307 -1.213 -5.426 1.00 97.69 204 GLU A C 1
ATOM 1648 O O . GLU A 1 204 ? 13.637 -1.650 -6.361 1.00 97.69 204 GLU A O 1
ATOM 1653 N N . ASP A 1 205 ? 13.736 -0.679 -4.342 1.00 97.25 205 ASP A N 1
ATOM 1654 C CA . ASP A 1 205 ? 12.286 -0.624 -4.156 1.00 97.25 205 ASP A CA 1
ATOM 1655 C C . ASP A 1 205 ? 11.599 0.244 -5.220 1.00 97.25 205 ASP A C 1
ATOM 1657 O O . ASP A 1 205 ? 10.403 0.066 -5.440 1.00 97.25 205 ASP A O 1
ATOM 1661 N N . VAL A 1 206 ? 12.319 1.143 -5.912 1.00 96.69 206 VAL A N 1
ATOM 1662 C CA . VAL A 1 206 ? 11.770 1.892 -7.060 1.00 96.69 206 VAL A CA 1
ATOM 1663 C C . VAL A 1 206 ? 11.272 0.946 -8.156 1.00 96.69 206 VAL A C 1
ATOM 1665 O O . VAL A 1 206 ? 10.304 1.252 -8.844 1.00 96.69 206 VAL A O 1
ATOM 1668 N N . ALA A 1 207 ? 11.897 -0.228 -8.274 1.00 97.69 207 ALA A N 1
ATOM 1669 C CA . ALA A 1 207 ? 11.487 -1.295 -9.170 1.00 97.69 207 ALA A CA 1
ATOM 1670 C C . ALA A 1 207 ? 10.491 -2.240 -8.489 1.00 97.69 207 ALA A C 1
ATOM 1672 O O . ALA A 1 207 ? 9.417 -2.518 -9.022 1.00 97.69 207 ALA A O 1
ATOM 1673 N N . TYR A 1 208 ? 10.820 -2.713 -7.283 1.00 97.94 208 TYR A N 1
ATOM 1674 C CA . TYR A 1 208 ? 10.034 -3.757 -6.621 1.00 97.94 208 TYR A CA 1
ATOM 1675 C C . TYR A 1 208 ? 8.614 -3.317 -6.254 1.00 97.94 208 TYR A C 1
ATOM 1677 O O . TYR A 1 208 ? 7.689 -4.128 -6.275 1.00 97.94 208 TYR A O 1
ATOM 1685 N N . CYS A 1 209 ? 8.402 -2.026 -5.991 1.00 97.44 209 CYS A N 1
ATOM 1686 C CA . CYS A 1 209 ? 7.064 -1.513 -5.717 1.00 97.44 209 CYS A CA 1
ATOM 1687 C C . CYS A 1 209 ? 6.137 -1.487 -6.948 1.00 97.44 209 CYS A C 1
ATOM 1689 O O . CYS A 1 209 ? 4.936 -1.267 -6.780 1.00 97.44 209 CYS A O 1
ATOM 1691 N N . LEU A 1 210 ? 6.666 -1.730 -8.154 1.00 97.88 210 LEU A N 1
ATOM 1692 C CA . LEU A 1 210 ? 5.931 -1.697 -9.421 1.00 97.88 210 LEU A CA 1
ATOM 1693 C C . LEU A 1 210 ? 5.605 -3.085 -9.984 1.00 97.88 210 LEU A C 1
ATOM 1695 O O . LEU A 1 210 ? 4.808 -3.169 -10.916 1.00 97.88 210 LEU A O 1
ATOM 1699 N N . LEU A 1 211 ? 6.161 -4.162 -9.417 1.00 97.56 211 LEU A N 1
ATOM 1700 C CA . LEU A 1 211 ? 6.032 -5.523 -9.958 1.00 97.56 211 LEU A CA 1
ATOM 1701 C C . LEU A 1 211 ? 4.583 -5.907 -10.249 1.00 97.56 211 LEU A C 1
ATOM 1703 O O . LEU A 1 211 ? 4.242 -6.226 -11.384 1.00 97.56 211 LEU A O 1
ATOM 1707 N N . GLY A 1 212 ? 3.699 -5.773 -9.261 1.00 96.69 212 GLY A N 1
ATOM 1708 C CA . GLY A 1 212 ? 2.298 -6.133 -9.450 1.00 96.69 212 GLY A CA 1
ATOM 1709 C C . GLY A 1 212 ? 1.499 -5.183 -10.350 1.00 96.69 212 GLY A C 1
ATOM 1710 O O . GLY A 1 212 ? 0.511 -5.605 -10.938 1.00 96.69 212 GLY A O 1
ATOM 1711 N N . LEU A 1 213 ? 1.929 -3.925 -10.526 1.00 96.94 213 LEU A N 1
ATOM 1712 C CA . LEU A 1 213 ? 1.290 -2.989 -11.469 1.00 96.94 213 LEU A CA 1
ATOM 1713 C C . LEU A 1 213 ? 1.549 -3.387 -12.936 1.00 96.94 213 LEU A C 1
ATOM 1715 O O . LEU A 1 213 ? 0.720 -3.132 -13.822 1.00 96.94 213 LEU A O 1
ATOM 1719 N N . PHE A 1 214 ? 2.705 -4.005 -13.180 1.00 97.06 214 PHE A N 1
ATOM 1720 C CA . PHE A 1 214 ? 3.114 -4.532 -14.480 1.00 97.06 214 PHE A CA 1
ATOM 1721 C C . PHE A 1 214 ? 2.894 -6.043 -14.628 1.00 97.06 214 PHE A C 1
ATOM 1723 O O . PHE A 1 214 ? 3.177 -6.568 -15.695 1.00 97.06 214 PHE A O 1
ATOM 1730 N N . ASP A 1 215 ? 2.360 -6.717 -13.604 1.00 95.88 215 ASP A N 1
ATOM 1731 C CA . ASP A 1 215 ? 2.175 -8.176 -13.573 1.00 95.88 215 ASP A CA 1
ATOM 1732 C C . ASP A 1 215 ? 3.486 -8.953 -13.828 1.00 95.88 215 ASP A C 1
ATOM 1734 O O . ASP A 1 215 ? 3.552 -9.910 -14.598 1.00 95.88 215 ASP A O 1
ATOM 1738 N N . ILE A 1 216 ? 4.569 -8.498 -13.191 1.00 96.75 216 ILE A N 1
ATOM 1739 C CA . ILE A 1 216 ? 5.916 -9.065 -13.317 1.00 96.75 216 ILE A CA 1
ATOM 1740 C C . ILE A 1 216 ? 6.295 -9.793 -12.038 1.00 96.75 216 ILE A C 1
ATOM 1742 O O . ILE A 1 216 ? 6.116 -9.271 -10.943 1.00 96.75 216 ILE A O 1
ATOM 1746 N N . ASN A 1 217 ? 6.928 -10.955 -12.195 1.00 95.31 217 ASN A N 1
ATOM 1747 C CA . ASN A 1 217 ? 7.599 -11.653 -11.108 1.00 95.31 217 ASN A CA 1
ATOM 1748 C C . ASN A 1 217 ? 9.110 -11.649 -11.333 1.00 95.31 217 ASN A C 1
ATOM 1750 O O . ASN A 1 217 ? 9.586 -12.045 -12.399 1.00 95.31 217 ASN A O 1
ATOM 1754 N N . MET A 1 218 ? 9.878 -11.243 -10.323 1.00 94.50 218 MET A N 1
ATOM 1755 C CA . MET A 1 218 ? 11.341 -11.297 -10.373 1.00 94.50 218 MET A CA 1
ATOM 1756 C C . MET A 1 218 ? 11.961 -11.496 -8.979 1.00 94.50 218 MET A C 1
ATOM 1758 O O . MET A 1 218 ? 11.323 -11.190 -7.973 1.00 94.50 218 MET A O 1
ATOM 1762 N N . PRO A 1 219 ? 13.200 -12.019 -8.883 1.00 93.25 219 PRO A N 1
ATOM 1763 C CA . PRO A 1 219 ? 13.917 -12.118 -7.610 1.00 93.25 219 PRO A CA 1
ATOM 1764 C C . PRO A 1 219 ? 14.288 -10.755 -7.011 1.00 93.25 219 PRO A C 1
ATOM 1766 O O . PRO A 1 219 ? 14.785 -9.887 -7.738 1.00 93.25 219 PRO A O 1
ATOM 1769 N N . MET A 1 220 ? 14.150 -10.636 -5.685 1.00 93.75 220 MET A N 1
ATOM 1770 C CA . MET A 1 220 ? 14.506 -9.455 -4.887 1.00 93.75 220 MET A CA 1
ATOM 1771 C C . MET A 1 220 ? 15.978 -9.525 -4.472 1.00 93.75 220 MET A C 1
ATOM 1773 O O . MET A 1 220 ? 16.337 -10.183 -3.495 1.00 93.75 220 MET A O 1
ATOM 1777 N N . ILE A 1 221 ? 16.843 -8.843 -5.220 1.00 95.12 221 ILE A N 1
ATOM 1778 C CA . ILE A 1 221 ? 18.286 -8.773 -4.968 1.00 95.12 221 ILE A CA 1
ATOM 1779 C C . ILE A 1 221 ? 18.614 -7.410 -4.348 1.00 95.12 221 ILE A C 1
ATOM 1781 O O . ILE A 1 221 ? 19.006 -6.465 -5.026 1.00 95.12 221 ILE A O 1
ATOM 1785 N N . TYR A 1 222 ? 18.435 -7.282 -3.033 1.00 94.19 222 TYR A N 1
ATOM 1786 C CA . TYR A 1 222 ? 18.862 -6.074 -2.322 1.00 94.19 222 TYR A CA 1
ATOM 1787 C C . TYR A 1 222 ? 20.393 -5.956 -2.313 1.00 94.19 222 TYR A C 1
ATOM 1789 O O . TYR A 1 222 ? 21.085 -6.904 -1.944 1.00 94.19 222 TYR A O 1
ATOM 1797 N N . GLY A 1 223 ? 20.909 -4.786 -2.698 1.00 95.44 223 GLY A N 1
ATOM 1798 C CA . GLY A 1 223 ? 22.332 -4.530 -2.931 1.00 95.44 223 GLY A CA 1
ATOM 1799 C C . GLY A 1 223 ? 22.707 -4.411 -4.413 1.00 95.44 223 GLY A C 1
ATOM 1800 O O . GLY A 1 223 ? 23.847 -4.062 -4.711 1.00 95.44 223 GLY A O 1
ATOM 1801 N N . GLU A 1 224 ? 21.782 -4.667 -5.349 1.00 96.38 224 GLU A N 1
ATOM 1802 C CA . GLU A 1 224 ? 22.036 -4.487 -6.788 1.00 96.38 224 GLU A CA 1
ATOM 1803 C C . GLU A 1 224 ? 21.874 -3.031 -7.269 1.00 96.38 224 GLU A C 1
ATOM 1805 O O . GLU A 1 224 ? 22.213 -2.710 -8.414 1.00 96.38 224 GLU A O 1
ATOM 1810 N N . GLY A 1 225 ? 21.362 -2.142 -6.409 1.00 96.25 225 GLY A N 1
ATOM 1811 C CA . GLY A 1 225 ? 21.172 -0.726 -6.710 1.00 96.25 225 GLY A CA 1
ATOM 1812 C C . GLY A 1 225 ? 20.253 -0.496 -7.913 1.00 96.25 225 GLY A C 1
ATOM 1813 O O . GLY A 1 225 ? 19.225 -1.151 -8.077 1.00 96.25 225 GLY A O 1
ATOM 1814 N N . ASN A 1 226 ? 20.639 0.425 -8.798 1.00 95.06 226 ASN A N 1
ATOM 1815 C CA . ASN A 1 226 ? 19.823 0.814 -9.957 1.00 95.06 226 ASN A CA 1
ATOM 1816 C C . ASN A 1 226 ? 19.597 -0.324 -10.969 1.00 95.06 226 ASN A C 1
ATOM 1818 O O . ASN A 1 226 ? 18.719 -0.217 -11.826 1.00 95.06 226 ASN A O 1
ATOM 1822 N N . ARG A 1 227 ? 20.349 -1.431 -10.868 1.00 97.06 227 ARG A N 1
ATOM 1823 C CA . ARG A 1 227 ? 20.154 -2.604 -11.728 1.00 97.06 227 ARG A CA 1
ATOM 1824 C C . ARG A 1 227 ? 18.775 -3.239 -11.546 1.00 97.06 227 ARG A C 1
ATOM 1826 O O . ARG A 1 227 ? 18.244 -3.776 -12.515 1.00 97.06 227 ARG A O 1
ATOM 1833 N N . ALA A 1 228 ? 18.169 -3.111 -10.364 1.00 97.62 228 ALA A N 1
ATOM 1834 C CA . ALA A 1 228 ? 16.810 -3.581 -10.112 1.00 97.62 228 ALA A CA 1
ATOM 1835 C C . ALA A 1 228 ? 15.806 -2.949 -11.091 1.00 97.62 228 ALA A C 1
ATOM 1837 O O . ALA A 1 228 ? 14.954 -3.639 -11.645 1.00 97.62 228 ALA A O 1
ATOM 1838 N N . PHE A 1 229 ? 15.949 -1.646 -11.363 1.00 96.75 229 PHE A N 1
ATOM 1839 C CA . PHE A 1 229 ? 15.067 -0.929 -12.283 1.00 96.75 229 PHE A CA 1
ATOM 1840 C C . PHE A 1 229 ? 15.321 -1.298 -13.747 1.00 96.75 229 PHE A C 1
ATOM 1842 O O . PHE A 1 229 ? 14.370 -1.464 -14.503 1.00 96.75 229 PHE A O 1
ATOM 1849 N N . ILE A 1 230 ? 16.580 -1.526 -14.133 1.00 96.44 230 ILE A N 1
ATOM 1850 C CA . ILE A 1 230 ? 16.917 -2.034 -15.474 1.00 96.44 230 ILE A CA 1
ATOM 1851 C C . ILE A 1 230 ? 16.253 -3.397 -15.706 1.00 96.44 230 ILE A C 1
ATOM 1853 O O . ILE A 1 230 ? 15.584 -3.591 -16.715 1.00 96.44 230 ILE A O 1
ATOM 1857 N N . ARG A 1 231 ? 16.358 -4.315 -14.738 1.00 97.75 231 ARG A N 1
ATOM 1858 C CA . ARG A 1 231 ? 15.715 -5.637 -14.814 1.00 97.75 231 ARG A CA 1
ATOM 1859 C C . ARG A 1 231 ? 14.192 -5.545 -14.891 1.00 97.75 231 ARG A C 1
ATOM 1861 O O . ARG A 1 231 ? 13.576 -6.336 -15.600 1.00 97.75 231 ARG A O 1
ATOM 1868 N N . LEU A 1 232 ? 13.584 -4.584 -14.189 1.00 97.50 232 LEU A N 1
ATOM 1869 C CA . LEU A 1 232 ? 12.157 -4.302 -14.341 1.00 97.50 232 LEU A CA 1
ATOM 1870 C C . LEU A 1 232 ? 11.840 -3.887 -15.782 1.00 97.50 232 LEU A C 1
ATOM 1872 O O . LEU A 1 232 ? 10.921 -4.444 -16.371 1.00 97.50 232 LEU A O 1
ATOM 1876 N N . GLN A 1 233 ? 12.596 -2.955 -16.366 1.00 96.50 233 GLN A N 1
ATOM 1877 C CA . GLN A 1 233 ? 12.376 -2.529 -17.752 1.00 96.50 233 GLN A CA 1
ATOM 1878 C C . GLN A 1 233 ? 12.545 -3.692 -18.740 1.00 96.50 233 GLN A C 1
ATOM 1880 O O . GLN A 1 233 ? 11.692 -3.865 -19.604 1.00 96.50 233 GLN A O 1
ATOM 1885 N N . GLU A 1 234 ? 13.571 -4.533 -18.580 1.00 96.25 234 GLU A N 1
ATOM 1886 C CA . GLU A 1 234 ? 13.776 -5.747 -19.390 1.00 96.25 234 GLU A CA 1
ATOM 1887 C C . GLU A 1 234 ? 12.579 -6.714 -19.292 1.00 96.25 234 GLU A C 1
ATOM 1889 O O . GLU A 1 234 ? 12.115 -7.259 -20.300 1.00 96.25 234 GLU A O 1
ATOM 1894 N N . ALA A 1 235 ? 12.037 -6.902 -18.086 1.00 97.00 235 ALA A N 1
ATOM 1895 C CA . ALA A 1 235 ? 10.860 -7.736 -17.862 1.00 97.00 235 ALA A CA 1
ATOM 1896 C C . ALA A 1 235 ? 9.577 -7.118 -18.454 1.00 97.00 235 ALA A C 1
ATOM 1898 O O . ALA A 1 235 ? 8.759 -7.845 -19.025 1.00 97.00 235 ALA A O 1
ATOM 1899 N N . ILE A 1 236 ? 9.415 -5.790 -18.397 1.00 96.56 236 ILE A N 1
ATOM 1900 C CA . ILE A 1 236 ? 8.309 -5.081 -19.066 1.00 96.56 236 ILE A CA 1
ATOM 1901 C C . ILE A 1 236 ? 8.422 -5.249 -20.582 1.00 96.56 236 ILE A C 1
ATOM 1903 O O . ILE A 1 236 ? 7.463 -5.669 -21.215 1.00 96.56 236 ILE A O 1
ATOM 1907 N N . MET A 1 237 ? 9.601 -5.028 -21.170 1.00 95.00 237 MET A N 1
ATOM 1908 C CA . MET A 1 237 ? 9.826 -5.236 -22.609 1.00 95.00 237 MET A CA 1
ATOM 1909 C C . MET A 1 237 ? 9.453 -6.650 -23.056 1.00 95.00 237 MET A C 1
ATOM 1911 O O . MET A 1 237 ? 8.885 -6.833 -24.128 1.00 95.00 237 MET A O 1
ATOM 1915 N N . THR A 1 238 ? 9.770 -7.647 -22.231 1.00 94.81 238 THR A N 1
ATOM 1916 C CA . THR A 1 238 ? 9.481 -9.052 -22.536 1.00 94.81 238 THR A CA 1
ATOM 1917 C C . THR A 1 238 ? 7.987 -9.372 -22.423 1.00 94.81 238 THR A C 1
ATOM 1919 O O . THR A 1 238 ? 7.470 -10.157 -23.214 1.00 94.81 238 THR A O 1
ATOM 1922 N N . SER A 1 239 ? 7.287 -8.781 -21.450 1.00 93.25 239 SER A N 1
ATOM 1923 C CA . SER A 1 239 ? 5.860 -9.042 -21.193 1.00 93.25 239 SER A CA 1
ATOM 1924 C C . SER A 1 239 ? 4.913 -8.211 -22.062 1.00 93.25 239 SER A C 1
ATOM 1926 O O . SER A 1 239 ? 3.805 -8.660 -22.352 1.00 93.25 239 SER A O 1
ATOM 1928 N N . THR A 1 240 ? 5.341 -7.032 -22.518 1.00 92.00 240 THR A N 1
ATOM 1929 C CA . THR A 1 240 ? 4.559 -6.122 -23.368 1.00 92.00 240 THR A CA 1
ATOM 1930 C C . THR A 1 240 ? 5.381 -5.656 -24.580 1.00 92.00 240 THR A C 1
ATOM 1932 O O . THR A 1 240 ? 5.709 -4.470 -24.670 1.00 92.00 240 THR A O 1
ATOM 1935 N N . PRO A 1 241 ? 5.729 -6.555 -25.523 1.00 88.38 241 PRO A N 1
ATOM 1936 C CA . PRO A 1 241 ? 6.630 -6.231 -26.634 1.00 88.38 241 PRO A CA 1
ATOM 1937 C C . PRO A 1 241 ? 6.071 -5.164 -27.588 1.00 88.38 241 PRO A C 1
ATOM 1939 O O . PRO A 1 241 ? 6.845 -4.436 -28.203 1.00 88.38 241 PRO A O 1
ATOM 1942 N N . ASP A 1 242 ? 4.744 -5.037 -27.676 1.00 91.75 242 ASP A N 1
ATOM 1943 C CA . ASP A 1 242 ? 4.073 -4.113 -28.598 1.00 91.75 242 ASP A CA 1
ATOM 1944 C C . ASP A 1 242 ? 3.835 -2.708 -28.002 1.00 91.75 242 ASP A C 1
ATOM 1946 O O . ASP A 1 242 ? 3.430 -1.789 -28.718 1.00 91.75 242 ASP A O 1
ATOM 1950 N N . ASP A 1 243 ? 4.082 -2.502 -26.699 1.00 91.94 243 ASP A N 1
ATOM 1951 C CA . ASP A 1 243 ? 3.925 -1.190 -26.057 1.00 91.94 243 ASP A CA 1
ATOM 1952 C C . ASP A 1 243 ? 5.245 -0.407 -26.066 1.00 91.94 243 ASP A C 1
ATOM 1954 O O . ASP A 1 243 ? 6.025 -0.390 -25.110 1.00 91.94 243 ASP A O 1
ATOM 1958 N N . HIS A 1 244 ? 5.479 0.301 -27.170 1.00 91.44 244 HIS A N 1
ATOM 1959 C CA . HIS A 1 244 ? 6.679 1.120 -27.355 1.00 91.44 244 HIS A CA 1
ATOM 1960 C C . HIS A 1 244 ? 6.724 2.365 -26.445 1.00 91.44 244 HIS A C 1
ATOM 1962 O O . HIS A 1 244 ? 7.740 3.065 -26.421 1.00 91.44 244 HIS A O 1
ATOM 1968 N N . SER A 1 245 ? 5.660 2.664 -25.684 1.00 94.31 245 SER A N 1
ATOM 1969 C CA . SER A 1 245 ? 5.630 3.825 -24.783 1.00 94.31 245 SER A CA 1
ATOM 1970 C C . SER A 1 245 ? 6.633 3.712 -23.629 1.00 94.31 245 SER A C 1
ATOM 1972 O O . SER A 1 245 ? 7.003 4.726 -23.042 1.00 94.31 245 SER A O 1
ATOM 1974 N N . LEU A 1 246 ? 7.170 2.516 -23.357 1.00 90.00 246 LEU A N 1
ATOM 1975 C CA . LEU A 1 246 ? 8.261 2.310 -22.399 1.00 90.00 246 LEU A CA 1
ATOM 1976 C C . LEU A 1 246 ? 9.485 3.216 -22.644 1.00 90.00 246 LEU A C 1
ATOM 1978 O O . LEU A 1 246 ? 10.247 3.473 -21.715 1.00 90.00 246 LEU A O 1
ATOM 1982 N N . PHE A 1 247 ? 9.680 3.719 -23.864 1.00 87.94 247 PHE A N 1
ATOM 1983 C CA . PHE A 1 247 ? 10.785 4.623 -24.201 1.00 87.94 247 PHE A CA 1
ATOM 1984 C C . PHE A 1 247 ? 10.421 6.118 -24.131 1.00 87.94 247 PHE A C 1
ATOM 1986 O O . PHE A 1 247 ? 11.242 6.954 -24.500 1.00 87.94 247 PHE A O 1
ATOM 1993 N N . ALA A 1 248 ? 9.204 6.466 -23.698 1.00 85.81 248 ALA A N 1
ATOM 1994 C CA . ALA A 1 248 ? 8.630 7.809 -23.831 1.00 85.81 248 ALA A CA 1
ATOM 1995 C C . ALA A 1 248 ? 7.971 8.355 -22.543 1.00 85.81 248 ALA A C 1
ATOM 1997 O O . ALA A 1 248 ? 7.068 9.189 -22.636 1.00 85.81 248 ALA A O 1
ATOM 1998 N N . TRP A 1 249 ? 8.379 7.872 -21.365 1.00 76.50 249 TRP A N 1
ATOM 1999 C CA . TRP A 1 249 ? 7.790 8.240 -20.067 1.00 76.50 249 TRP A CA 1
ATOM 2000 C C . TRP A 1 249 ? 8.633 9.205 -19.239 1.00 76.50 249 TRP A C 1
ATOM 2002 O O . TRP A 1 249 ? 9.861 9.279 -19.468 1.00 76.50 249 TRP A O 1
#

Sequence (249 aa):
MRLLHATKWHMADFLSDDVTPQYAILSHTWGLDEVTYHDWRNLSFSDVKLKAGCAKILACREQAVRDGLEWVWVDTCCIDKSSSAELTEAINSMFRWYKNAAVCHVVLSDVEAASDQAVLEERMSKSRWFTRGWTLQELLAPAPEKLIFYSKEWTRLGSKLDFADIVSSITRINKQYLQGQDLRHASVAQKMSWAALRQTSRLEDVAYCLLGLFDINMPMIYGEGNRAFIRLQEAIMTSTPDDHSLFAW

InterPro domains:
  IPR010730 Heterokaryon incompatibility [PF06985] (23-115)
  IPR058525 Domain of unknown function DUF8212 [PF26640] (227-249)

Mean predicted aligned error: 3.12 Å

Organism: Hypocrea virens (strain Gv29-8 / FGSC 10586) (NCBI:txid413071)

Nearest PDB structures (foldseek):
  3s4y-assembly1_A  TM=2.483E-01  e=6.710E-01  Homo sapiens
  8bgo-assembly1_C  TM=1.715E-01  e=8.905E-01  Thermococcus chitonophagus
  5b2e-assembly1_A  TM=2.081E-01  e=3.463E+00  Pyrococcus horikoshii OT3
  4xm0-assembly1_C  TM=2.145E-01  e=5.145E+00  Pyrococcus furiosus DSM 3638
  6aho-assembly1_A  TM=1.952E-01  e=6.097E+00  Saccharomyces cerevisiae S288C

Radius of gyration: 17.86 Å; Cα contacts (8 Å, |Δi|>4): 418; chains: 1; bounding box: 40×43×56 Å

Solvent-accessible surface area (backbone atoms only — not comparable to full-atom values): 13666 Å² total; per-residue (Å²): 92,41,33,36,37,33,89,51,102,48,72,51,80,29,94,45,78,92,73,46,72,71,26,30,32,57,44,69,68,91,72,62,57,66,47,34,29,64,48,69,72,74,44,54,74,73,59,46,62,69,31,65,38,29,58,63,54,55,50,50,21,54,50,23,49,76,73,74,27,60,27,32,36,40,73,54,44,43,38,53,76,86,40,68,68,54,41,37,53,44,55,58,38,43,33,58,53,40,38,69,32,65,30,35,44,32,44,37,75,77,24,71,82,56,94,48,64,69,63,31,50,57,40,55,69,70,32,67,54,79,36,32,33,56,45,52,31,62,64,62,37,27,52,26,90,31,28,36,38,22,20,52,84,67,45,78,71,45,35,40,59,79,40,26,67,62,50,20,69,69,46,69,45,58,50,60,51,49,67,58,47,66,68,86,78,50,50,58,21,56,58,48,54,53,48,71,80,37,46,56,96,48,70,38,40,68,26,57,37,42,26,50,81,70,73,46,81,74,86,77,64,88,87,54,38,73,53,40,41,52,53,45,51,55,51,45,48,69,75,42,73,86,56,70,40,69,82,72,96

Secondary structure (DSSP, 8-state):
-EEEESSSS-EEE--SGGGPPPEEEEE----SS---HHHHHHS-HHHHHHSTTHHHHHHHHHHHHHTT-SEEE-HHHHS-TT-HHHHHHHHHHHHHHHHH-SEEEEE-TT----SSHHHHHHHHHT-GGGGBSTHHHHHHSS-GGGEEEE-TT--EEEETTTTHHHHHHHH---HHHHTT--GGGS-HHHHHHHHTT-B-SSSTHHHHTTHHHHT------TT-TTHHHHHHHHHHHHH-TT-GGGG--

pLDDT: mean 96.05, std 2.87, range [76.5, 98.81]

Foldseek 3Di:
DKWQFLPDLDIDDDPDPVRDDAEEEEQEDDDFFAQALCNSVPDDPVVSVVGPNVVSVNLRSVVCVVVVHGIYDYCRRRAPPVDLVRVQVCLLCVLVVLQRHQAYEYEQLQADDDPDPVNRLVSVLPGLLQQALLSLSNQQRHAQQRYWYAYSVRHTDGTLLVCLPSSCVNQVQPSVSSNPPDLVPPFPLSLVSSLVRHDYPAQLVSQSSCCVSLVHRDRDDRPPGCVSVVVSLVRSCVSCVPRPCSVPD